Protein AF-A0A9X2DZQ0-F1 (afdb_monomer)

Nearest PDB structures (foldseek):
  3f7w-assembly1_A  TM=9.326E-01  e=4.418E-23  Thermobifida fusca YX
  9cxw-assembly1_B  TM=8.360E-01  e=2.329E-11  Homo sapiens
  9cx8-assembly1_B  TM=8.085E-01  e=2.726E-11  Homo sapiens
  9cxw-assembly1_A  TM=8.074E-01  e=2.097E-11  Homo sapiens
  9cxo-assembly1_B  TM=7.997E-01  e=2.873E-11  Homo sapiens

InterPro domains:
  IPR011009 Protein kinase-like domain superfamily [SSF56112] (4-240)
  IPR016477 Fructosamine/Ketosamine-3-kinase [PF03881] (3-252)
  IPR016477 Fructosamine/Ketosamine-3-kinase [PTHR12149] (3-247)
  IPR028037 Antitoxin Rv0909/MT0933 [PF14013] (299-347)

Structure (mmCIF, N/CA/C/O backbone):
data_AF-A0A9X2DZQ0-F1
#
_entry.id   AF-A0A9X2DZQ0-F1
#
loop_
_atom_site.group_PDB
_atom_site.id
_atom_site.type_symbol
_atom_site.label_atom_id
_atom_site.label_alt_id
_atom_site.label_comp_id
_atom_site.label_asym_id
_atom_site.label_entity_id
_atom_site.label_seq_id
_atom_site.pdbx_PDB_ins_code
_atom_site.Cartn_x
_atom_site.Cartn_y
_atom_site.Cartn_z
_atom_site.occupancy
_atom_site.B_iso_or_equiv
_atom_site.auth_seq_id
_atom_site.auth_comp_id
_atom_site.auth_asym_id
_atom_site.auth_atom_id
_atom_site.pdbx_PDB_model_num
ATOM 1 N N . MET A 1 1 ? 17.031 -1.573 -23.743 1.00 77.25 1 MET A N 1
ATOM 2 C CA . MET A 1 1 ? 17.613 -0.425 -23.007 1.00 77.25 1 MET A CA 1
ATOM 3 C C . MET A 1 1 ? 17.220 -0.569 -21.543 1.00 77.25 1 MET A C 1
ATOM 5 O O . MET A 1 1 ? 16.294 -1.323 -21.280 1.00 77.25 1 MET A O 1
ATOM 9 N N . ALA A 1 2 ? 17.940 0.058 -20.613 1.00 92.56 2 ALA A N 1
ATOM 10 C CA . ALA A 1 2 ? 17.552 0.092 -19.201 1.00 92.56 2 ALA A CA 1
ATOM 11 C C . ALA A 1 2 ? 16.714 1.349 -18.924 1.00 92.56 2 ALA A C 1
ATOM 13 O O . ALA A 1 2 ? 16.970 2.398 -19.520 1.00 92.56 2 ALA A O 1
ATOM 14 N N . PHE A 1 3 ? 15.742 1.249 -18.020 1.00 96.94 3 PHE A N 1
ATOM 15 C CA . PHE A 1 3 ? 15.077 2.405 -17.428 1.00 96.94 3 PHE A CA 1
ATOM 16 C C . PHE A 1 3 ? 15.865 2.844 -16.193 1.00 96.94 3 PHE A C 1
ATOM 18 O O . PHE A 1 3 ? 16.236 2.017 -15.365 1.00 96.94 3 PHE A O 1
ATOM 25 N N . VAL A 1 4 ? 16.156 4.135 -16.072 1.00 97.81 4 VAL A N 1
ATOM 26 C CA . VAL A 1 4 ? 17.072 4.652 -15.052 1.00 97.81 4 VAL A CA 1
ATOM 27 C C . VAL A 1 4 ? 16.367 5.710 -14.222 1.00 97.81 4 VAL A C 1
ATOM 29 O O . VAL A 1 4 ? 15.898 6.707 -14.769 1.00 97.81 4 VAL A O 1
ATOM 32 N N . LYS A 1 5 ? 16.380 5.538 -12.899 1.00 97.25 5 LYS A N 1
ATOM 33 C CA . LYS A 1 5 ? 16.040 6.601 -11.949 1.00 97.25 5 LYS A CA 1
ATOM 34 C C . LYS A 1 5 ? 17.322 7.074 -11.279 1.00 97.25 5 LYS A C 1
ATOM 36 O O . LYS A 1 5 ? 18.125 6.260 -10.825 1.00 97.25 5 LYS A O 1
ATOM 41 N N . SER A 1 6 ? 17.521 8.385 -11.216 1.00 96.44 6 SER A N 1
ATOM 42 C CA . SER A 1 6 ? 18.658 8.980 -10.518 1.00 96.44 6 SER A CA 1
ATOM 43 C C . SER A 1 6 ? 18.242 10.244 -9.791 1.00 96.44 6 SER A C 1
ATOM 45 O O . SER A 1 6 ? 17.670 11.146 -10.399 1.00 96.44 6 SER A O 1
ATOM 47 N N . ASP A 1 7 ? 18.581 10.318 -8.513 1.00 94.56 7 ASP A N 1
ATOM 48 C CA . ASP A 1 7 ? 18.370 11.487 -7.677 1.00 94.56 7 ASP A CA 1
ATOM 49 C C . ASP A 1 7 ? 19.526 11.590 -6.669 1.00 94.56 7 ASP A C 1
ATOM 51 O O . ASP A 1 7 ? 19.528 10.884 -5.657 1.00 94.56 7 ASP A O 1
ATOM 55 N N . PRO A 1 8 ? 20.517 12.464 -6.923 1.00 89.75 8 PRO A N 1
ATOM 56 C CA . PRO A 1 8 ? 21.633 12.684 -6.005 1.00 89.75 8 PRO A CA 1
ATOM 57 C C . PRO A 1 8 ? 21.215 13.248 -4.640 1.00 89.75 8 PRO A C 1
ATOM 59 O O . PRO A 1 8 ? 22.012 13.226 -3.707 1.00 89.75 8 PRO A O 1
ATOM 62 N N . SER A 1 9 ? 19.996 13.786 -4.530 1.00 93.25 9 SER A N 1
ATOM 63 C CA . SER A 1 9 ? 19.435 14.323 -3.288 1.00 93.25 9 SER A CA 1
ATOM 64 C C . SER A 1 9 ? 18.599 13.305 -2.510 1.00 93.25 9 SER A C 1
ATOM 66 O O . SER A 1 9 ? 18.104 13.624 -1.427 1.00 93.25 9 SER A O 1
ATOM 68 N N . ALA A 1 10 ? 18.427 12.089 -3.043 1.00 92.94 10 ALA A N 1
ATOM 69 C CA . ALA A 1 10 ? 17.687 11.039 -2.366 1.00 92.94 10 ALA A CA 1
ATOM 70 C C . ALA A 1 10 ? 18.303 10.717 -0.999 1.00 92.94 10 ALA A C 1
ATOM 72 O O . ALA A 1 10 ? 19.522 10.757 -0.808 1.00 92.94 10 ALA A O 1
ATOM 73 N N . ALA A 1 11 ? 17.441 10.368 -0.043 1.00 94.25 11 ALA A N 1
ATOM 74 C CA . ALA A 1 11 ? 17.892 9.914 1.262 1.00 94.25 11 ALA A CA 1
ATOM 75 C C . ALA A 1 11 ? 18.810 8.680 1.114 1.00 94.25 11 ALA A C 1
ATOM 77 O O . ALA A 1 11 ? 18.625 7.881 0.188 1.00 94.25 11 ALA A O 1
ATOM 78 N N . PRO A 1 12 ? 19.786 8.485 2.020 1.00 94.88 12 PRO A N 1
ATOM 79 C CA . PRO A 1 12 ? 20.625 7.294 1.999 1.00 94.88 12 PRO A CA 1
ATOM 80 C C . PRO A 1 12 ? 19.775 6.022 1.975 1.00 94.88 12 PRO A C 1
ATOM 82 O O . PRO A 1 12 ? 18.823 5.917 2.745 1.00 94.88 12 PRO A O 1
ATOM 85 N N . ARG A 1 13 ? 20.145 5.054 1.128 1.00 96.44 13 ARG A N 1
ATOM 86 C CA . ARG A 1 13 ? 19.459 3.760 0.951 1.00 96.44 13 ARG A CA 1
ATOM 87 C C . ARG A 1 13 ? 18.050 3.813 0.327 1.00 96.44 13 ARG A C 1
ATOM 89 O O . ARG A 1 13 ? 17.358 2.799 0.339 1.00 96.44 13 ARG A O 1
ATOM 96 N N . PHE A 1 14 ? 17.627 4.953 -0.229 1.00 97.25 14 PHE A N 1
ATOM 97 C CA . PHE A 1 14 ? 16.294 5.127 -0.826 1.00 97.25 14 PHE A CA 1
ATOM 98 C C . PHE A 1 14 ? 16.009 4.161 -1.986 1.00 97.25 14 PHE A C 1
ATOM 100 O O . PHE A 1 14 ? 14.982 3.489 -2.005 1.00 97.25 14 PHE A O 1
ATOM 107 N N . PHE A 1 15 ? 16.927 4.064 -2.950 1.00 98.00 15 PHE A N 1
ATOM 108 C CA . PHE A 1 15 ? 16.755 3.175 -4.102 1.00 98.00 15 PHE A CA 1
ATOM 109 C C . PHE A 1 15 ? 17.040 1.713 -3.751 1.00 98.00 15 PHE A C 1
ATOM 111 O O . PHE A 1 15 ? 16.475 0.801 -4.349 1.00 98.00 15 PHE A O 1
ATOM 118 N N . GLU A 1 16 ? 17.884 1.475 -2.751 1.00 98.19 16 GLU A N 1
ATOM 119 C CA . GLU A 1 16 ? 18.147 0.155 -2.197 1.00 98.19 16 GLU A CA 1
ATOM 120 C C . GLU A 1 16 ? 16.902 -0.441 -1.521 1.00 98.19 16 GLU A C 1
ATOM 122 O O . GLU A 1 16 ? 16.717 -1.653 -1.598 1.00 98.19 16 GLU A O 1
ATOM 127 N N . TRP A 1 17 ? 16.027 0.387 -0.934 1.00 98.31 17 TRP A N 1
ATOM 128 C CA . TRP A 1 17 ? 14.713 -0.040 -0.437 1.00 98.31 17 TRP A CA 1
ATOM 129 C C . TRP A 1 17 ? 13.787 -0.494 -1.560 1.00 98.31 17 TRP A C 1
ATOM 131 O O . TRP A 1 17 ? 13.229 -1.587 -1.482 1.00 98.31 17 TRP A O 1
ATOM 141 N N . GLU A 1 18 ? 13.674 0.297 -2.631 1.00 98.50 18 GLU A N 1
ATOM 142 C CA . GLU A 1 18 ? 12.884 -0.087 -3.808 1.00 98.50 18 GLU A CA 1
ATOM 143 C C . GLU A 1 18 ? 13.402 -1.411 -4.391 1.00 98.50 18 GLU A C 1
ATOM 145 O O . GLU A 1 18 ? 12.631 -2.337 -4.643 1.00 98.50 18 GLU A O 1
ATOM 150 N N . ALA A 1 19 ? 14.725 -1.545 -4.524 1.00 98.62 19 ALA A N 1
ATOM 151 C CA . ALA A 1 19 ? 15.350 -2.769 -5.007 1.00 98.62 19 ALA A CA 1
ATOM 152 C C . ALA A 1 19 ? 15.110 -3.974 -4.081 1.00 98.62 19 ALA A C 1
ATOM 154 O O . ALA A 1 19 ? 14.917 -5.085 -4.575 1.00 98.62 19 ALA A O 1
ATOM 155 N N . ALA A 1 20 ? 15.133 -3.782 -2.758 1.00 98.62 20 ALA A N 1
ATOM 156 C CA . ALA A 1 20 ? 14.823 -4.835 -1.793 1.00 98.62 20 ALA A CA 1
ATOM 157 C C . ALA A 1 20 ? 13.361 -5.288 -1.916 1.00 98.62 20 ALA A C 1
ATOM 159 O O . ALA A 1 20 ? 13.101 -6.488 -1.977 1.00 98.62 20 ALA A O 1
ATOM 160 N N . GLY A 1 21 ? 12.426 -4.341 -2.036 1.00 98.56 21 GLY A N 1
ATOM 161 C CA . GLY A 1 21 ? 11.010 -4.632 -2.240 1.00 98.56 21 GLY A CA 1
ATOM 162 C C . GLY A 1 21 ? 10.741 -5.387 -3.542 1.00 98.56 21 GLY A C 1
ATOM 163 O O . GLY A 1 21 ? 10.065 -6.411 -3.517 1.00 98.56 21 GLY A O 1
ATOM 164 N N . LEU A 1 22 ? 11.319 -4.939 -4.662 1.00 98.81 22 LEU A N 1
ATOM 165 C CA . LEU A 1 22 ? 11.173 -5.606 -5.963 1.00 98.81 22 LEU A CA 1
ATOM 166 C C . LEU A 1 22 ? 11.690 -7.047 -5.925 1.00 98.81 22 LEU A C 1
ATOM 168 O O . LEU A 1 22 ? 10.990 -7.961 -6.351 1.00 98.81 22 LEU A O 1
ATOM 172 N N . ARG A 1 23 ? 12.887 -7.269 -5.369 1.00 98.62 23 ARG A N 1
ATOM 173 C CA . ARG A 1 23 ? 13.476 -8.615 -5.266 1.00 98.62 23 ARG A CA 1
ATOM 174 C C . ARG A 1 23 ? 12.634 -9.540 -4.396 1.00 98.62 23 ARG A C 1
ATOM 176 O O . ARG A 1 23 ? 12.403 -10.678 -4.786 1.00 98.62 23 ARG A O 1
ATOM 183 N N . TRP A 1 24 ? 12.157 -9.043 -3.257 1.00 98.50 24 TRP A N 1
ATOM 184 C CA . TRP A 1 24 ? 11.336 -9.823 -2.336 1.00 98.50 24 TRP A CA 1
ATOM 185 C C . TRP A 1 24 ? 9.972 -10.171 -2.935 1.00 98.50 24 TRP A C 1
ATOM 187 O O . TRP A 1 24 ? 9.505 -11.298 -2.801 1.00 98.50 24 TRP A O 1
ATOM 197 N N . LEU A 1 25 ? 9.333 -9.250 -3.656 1.00 98.69 25 LEU A N 1
ATOM 198 C CA . LEU A 1 25 ? 8.083 -9.541 -4.360 1.00 98.69 25 LEU A CA 1
ATOM 199 C C . LEU A 1 25 ? 8.287 -10.535 -5.517 1.00 98.69 25 LEU A C 1
ATOM 201 O O . LEU A 1 25 ? 7.490 -11.465 -5.652 1.00 98.69 25 LEU A O 1
ATOM 205 N N . SER A 1 26 ? 9.379 -10.415 -6.284 1.00 98.38 26 SER A N 1
ATOM 206 C CA . SER A 1 26 ? 9.706 -11.324 -7.397 1.00 98.38 26 SER A CA 1
ATOM 207 C C . SER A 1 26 ? 9.886 -12.788 -6.989 1.00 98.38 26 SER A C 1
ATOM 209 O O . SER A 1 26 ? 9.729 -13.676 -7.824 1.00 98.38 26 SER A O 1
ATOM 211 N N . GLU A 1 27 ? 10.169 -13.092 -5.719 1.00 97.69 27 GLU A N 1
ATOM 212 C CA . GLU A 1 27 ? 10.213 -14.482 -5.232 1.00 97.69 27 GLU A CA 1
ATOM 213 C C . GLU A 1 27 ? 8.888 -15.229 -5.461 1.00 97.69 27 GLU A C 1
ATOM 215 O O . GLU A 1 27 ? 8.878 -16.456 -5.603 1.00 97.69 27 GLU A O 1
ATOM 220 N N . ALA A 1 28 ? 7.769 -14.499 -5.529 1.00 97.56 28 ALA A N 1
ATOM 221 C CA . ALA A 1 28 ? 6.458 -15.064 -5.808 1.00 97.56 28 ALA A CA 1
ATOM 222 C C . ALA A 1 28 ? 6.312 -15.555 -7.253 1.00 97.56 28 ALA A C 1
ATOM 224 O O . ALA A 1 28 ? 5.537 -16.481 -7.488 1.00 97.56 28 ALA A O 1
ATOM 225 N N . GLU A 1 29 ? 7.072 -15.014 -8.212 1.00 97.38 29 GLU A N 1
ATOM 226 C CA . GLU A 1 29 ? 6.936 -15.327 -9.644 1.00 97.38 29 GLU A CA 1
ATOM 227 C C . GLU A 1 29 ? 7.085 -16.828 -9.927 1.00 97.38 29 GLU A C 1
ATOM 229 O O . GLU A 1 29 ? 6.308 -17.409 -10.684 1.00 97.38 29 GLU A O 1
ATOM 234 N N . ALA A 1 30 ? 8.017 -17.498 -9.239 1.00 96.12 30 ALA A N 1
ATOM 235 C CA . ALA A 1 30 ? 8.233 -18.941 -9.366 1.00 96.12 30 ALA A CA 1
ATOM 236 C C . ALA A 1 30 ? 7.036 -19.793 -8.892 1.00 96.12 30 ALA A C 1
ATOM 238 O O . ALA A 1 30 ? 6.971 -20.987 -9.185 1.00 96.12 30 ALA A O 1
ATOM 239 N N . ARG A 1 31 ? 6.096 -19.193 -8.154 1.00 96.19 31 ARG A N 1
ATOM 240 C CA . ARG A 1 31 ? 4.862 -19.815 -7.652 1.00 96.19 31 ARG A CA 1
ATOM 241 C C . ARG A 1 31 ? 3.603 -19.209 -8.281 1.00 96.19 31 ARG A C 1
ATOM 243 O O . ARG A 1 31 ? 2.521 -19.345 -7.720 1.00 96.19 31 ARG A O 1
ATOM 250 N N . GLY A 1 32 ? 3.742 -18.554 -9.435 1.00 97.38 32 GLY A N 1
ATOM 251 C CA . GLY A 1 32 ? 2.631 -17.908 -10.138 1.00 97.38 32 GLY A CA 1
ATOM 252 C C . GLY A 1 32 ? 2.260 -16.532 -9.586 1.00 97.38 32 GLY A C 1
ATOM 253 O O . GLY A 1 32 ? 1.188 -16.033 -9.898 1.00 97.38 32 GLY A O 1
ATOM 254 N N . GLY A 1 33 ? 3.120 -15.930 -8.764 1.00 98.31 33 GLY A N 1
ATOM 255 C CA . GLY A 1 33 ? 2.961 -14.576 -8.249 1.00 98.31 33 GLY A CA 1
ATOM 256 C C . GLY A 1 33 ? 3.082 -13.492 -9.317 1.00 98.31 33 GLY A C 1
ATOM 257 O O . GLY A 1 33 ? 3.581 -13.723 -10.422 1.00 98.31 33 GLY A O 1
ATOM 258 N N . ALA A 1 34 ? 2.635 -12.286 -8.968 1.00 98.06 34 ALA A N 1
ATOM 259 C CA . ALA A 1 34 ? 2.745 -11.117 -9.828 1.00 98.06 34 ALA A CA 1
ATOM 260 C C . ALA A 1 34 ? 4.213 -10.822 -10.157 1.00 98.06 34 ALA A C 1
ATOM 262 O O . ALA A 1 34 ? 5.084 -10.872 -9.289 1.00 98.06 34 ALA A O 1
ATOM 263 N N . ARG A 1 35 ? 4.471 -10.489 -11.423 1.00 98.38 35 ARG A N 1
ATOM 264 C CA . ARG A 1 35 ? 5.815 -10.158 -11.892 1.00 98.38 35 ARG A CA 1
ATOM 265 C C . ARG A 1 35 ? 6.215 -8.779 -11.416 1.00 98.38 35 ARG A C 1
ATOM 267 O O . ARG A 1 35 ? 5.403 -7.859 -11.493 1.00 98.38 35 ARG A O 1
ATOM 274 N N . CYS A 1 36 ? 7.465 -8.612 -11.015 1.00 98.56 36 CYS A N 1
ATOM 275 C CA . CYS A 1 36 ? 8.039 -7.301 -10.740 1.00 98.56 36 CYS A CA 1
ATOM 276 C C . CYS A 1 36 ? 9.063 -6.932 -11.811 1.00 98.56 36 CYS A C 1
ATOM 278 O O . CYS A 1 36 ? 9.604 -7.783 -12.519 1.00 98.56 36 CYS A O 1
ATOM 280 N N . VAL A 1 37 ? 9.311 -5.635 -11.973 1.00 98.44 37 VAL A N 1
ATOM 281 C CA . VAL A 1 37 ? 10.381 -5.186 -12.863 1.00 98.44 37 VAL A CA 1
ATOM 282 C C . VAL A 1 37 ? 11.740 -5.651 -12.333 1.00 98.44 37 VAL A C 1
ATOM 284 O O . VAL A 1 37 ? 12.049 -5.522 -11.148 1.00 98.44 37 VAL A O 1
ATOM 287 N N . GLU A 1 38 ? 12.567 -6.188 -13.228 1.00 98.25 38 GLU A N 1
ATOM 288 C CA . GLU A 1 38 ? 13.899 -6.671 -12.877 1.00 98.25 38 GLU A CA 1
ATOM 289 C C . GLU A 1 38 ? 14.821 -5.506 -12.491 1.00 98.25 38 GLU A C 1
ATOM 291 O O . GLU A 1 38 ? 14.952 -4.521 -13.226 1.00 98.25 38 GLU A O 1
ATOM 296 N N . VAL A 1 39 ? 15.503 -5.650 -11.352 1.00 98.56 39 VAL A N 1
ATOM 297 C CA . VAL A 1 39 ? 16.551 -4.728 -10.903 1.00 98.56 39 VAL A CA 1
ATOM 298 C C . VAL A 1 39 ? 17.882 -5.133 -11.528 1.00 98.56 39 VAL A C 1
ATOM 300 O O . VAL A 1 39 ? 18.493 -6.111 -11.101 1.00 98.56 39 VAL A O 1
ATOM 303 N N . LEU A 1 40 ? 18.364 -4.346 -12.491 1.00 98.44 40 LEU A N 1
ATOM 304 C CA . LEU A 1 40 ? 19.633 -4.588 -13.184 1.00 98.44 40 LEU A CA 1
ATOM 305 C C . LEU A 1 40 ? 20.828 -4.152 -12.332 1.00 98.44 40 LEU A C 1
ATOM 307 O O . LEU A 1 40 ? 21.831 -4.858 -12.234 1.00 98.44 40 LEU A O 1
ATOM 311 N N . SER A 1 41 ? 20.728 -2.981 -11.702 1.00 98.31 41 SER A N 1
ATOM 312 C CA . SER A 1 41 ? 21.733 -2.478 -10.767 1.00 98.31 41 SER A CA 1
ATOM 313 C C . SER A 1 41 ? 21.129 -1.451 -9.806 1.00 98.31 41 SER A C 1
ATOM 315 O O . SER A 1 41 ? 20.127 -0.803 -10.109 1.00 98.31 41 SER A O 1
ATOM 317 N N . VAL A 1 42 ? 21.717 -1.314 -8.617 1.00 98.12 42 VAL A N 1
ATOM 318 C CA . VAL A 1 42 ? 21.319 -0.303 -7.630 1.00 98.12 42 VAL A CA 1
ATOM 319 C C . VAL A 1 42 ? 22.545 0.219 -6.893 1.00 98.12 42 VAL A C 1
ATOM 321 O O . VAL A 1 42 ? 23.455 -0.542 -6.562 1.00 98.12 42 VAL A O 1
ATOM 324 N N . SER A 1 43 ? 22.565 1.524 -6.648 1.00 96.00 43 SER A N 1
ATOM 325 C CA . SER A 1 43 ? 23.579 2.220 -5.861 1.00 96.00 43 SER A CA 1
ATOM 326 C C . SER A 1 43 ? 22.963 3.449 -5.194 1.00 96.00 43 SER A C 1
ATOM 328 O O . SER A 1 43 ? 21.879 3.889 -5.576 1.00 96.00 43 SER A O 1
ATOM 330 N N . SER A 1 44 ? 23.690 4.079 -4.274 1.00 94.62 44 SER A N 1
ATOM 331 C CA . SER A 1 44 ? 23.237 5.329 -3.659 1.00 94.62 44 SER A CA 1
ATOM 332 C C . SER A 1 44 ? 22.835 6.363 -4.723 1.00 94.62 44 SER A C 1
ATOM 334 O O . SER A 1 44 ? 23.613 6.676 -5.628 1.00 94.62 44 SER A O 1
ATOM 336 N N . GLY A 1 45 ? 21.597 6.857 -4.640 1.00 95.81 45 GLY A N 1
ATOM 337 C CA . GLY A 1 45 ? 21.051 7.858 -5.561 1.00 95.81 45 GLY A CA 1
ATOM 338 C C . GLY A 1 45 ? 20.716 7.359 -6.974 1.00 95.81 45 GLY A C 1
ATOM 339 O O . GLY A 1 45 ? 20.396 8.191 -7.826 1.00 95.81 45 GLY A O 1
ATOM 340 N N . ARG A 1 46 ? 20.769 6.046 -7.257 1.00 97.75 46 ARG A N 1
ATOM 341 C CA . ARG A 1 46 ? 20.458 5.498 -8.588 1.00 97.75 46 ARG A CA 1
ATOM 342 C C . ARG A 1 46 ? 19.937 4.054 -8.564 1.00 97.75 46 ARG A C 1
ATOM 344 O O . ARG A 1 46 ? 20.520 3.191 -7.917 1.00 97.75 46 ARG A O 1
ATOM 351 N N . ILE A 1 47 ? 18.928 3.764 -9.385 1.00 98.44 47 ILE A N 1
ATOM 352 C CA . ILE A 1 47 ? 18.507 2.396 -9.732 1.00 98.44 47 ILE A CA 1
ATOM 353 C C . ILE A 1 47 ? 18.349 2.252 -11.247 1.00 98.44 47 ILE A C 1
ATOM 355 O O . ILE A 1 47 ? 17.859 3.157 -11.928 1.00 98.44 47 ILE A O 1
ATOM 359 N N . GLU A 1 48 ? 18.781 1.109 -11.771 1.00 98.62 48 GLU A N 1
ATOM 360 C CA . GLU A 1 48 ? 18.594 0.706 -13.160 1.00 98.62 48 GLU A CA 1
ATOM 361 C C . GLU A 1 48 ? 17.681 -0.517 -13.208 1.00 98.62 48 GLU A C 1
ATOM 363 O O . GLU A 1 48 ? 17.933 -1.531 -12.555 1.00 98.62 48 GLU A O 1
ATOM 368 N N . LEU A 1 49 ? 16.619 -0.409 -13.996 1.00 98.56 49 LEU A N 1
ATOM 369 C CA . LEU A 1 49 ? 15.543 -1.382 -14.108 1.00 98.56 49 LEU A CA 1
ATOM 370 C C . LEU A 1 49 ? 15.423 -1.868 -15.555 1.00 98.56 49 LEU A C 1
ATOM 372 O O . LEU A 1 49 ? 15.727 -1.131 -16.502 1.00 98.56 49 LEU A O 1
ATOM 376 N N . ALA A 1 50 ? 14.947 -3.095 -15.751 1.00 97.81 50 ALA A N 1
ATOM 377 C CA . ALA A 1 50 ? 14.567 -3.556 -17.080 1.00 97.81 50 ALA A CA 1
ATOM 378 C C . ALA A 1 50 ? 13.452 -2.667 -17.661 1.00 97.81 50 ALA A C 1
ATOM 380 O O . ALA A 1 50 ? 12.564 -2.196 -16.952 1.00 97.81 50 ALA A O 1
ATOM 381 N N . THR A 1 51 ? 13.493 -2.409 -18.970 1.00 96.62 51 THR A N 1
ATOM 382 C CA . THR A 1 51 ? 12.392 -1.708 -19.644 1.00 96.62 51 THR A CA 1
ATOM 383 C C . THR A 1 51 ? 11.214 -2.654 -19.848 1.00 96.62 51 THR A C 1
ATOM 385 O O . THR A 1 51 ? 11.392 -3.783 -20.299 1.00 96.62 51 THR A O 1
ATOM 388 N N . VAL A 1 52 ? 10.010 -2.165 -19.556 1.00 95.75 52 VAL A N 1
ATOM 389 C CA . VAL A 1 52 ? 8.748 -2.849 -19.847 1.00 95.75 52 VAL A CA 1
ATOM 390 C C . VAL A 1 52 ? 8.120 -2.200 -21.076 1.00 95.75 52 VAL A C 1
ATOM 392 O O . VAL A 1 52 ? 7.888 -0.992 -21.078 1.00 95.75 52 VAL A O 1
ATOM 395 N N . ASP A 1 53 ? 7.838 -2.989 -22.111 1.00 94.56 53 ASP A N 1
ATOM 396 C CA . ASP A 1 53 ? 7.135 -2.514 -23.305 1.00 94.56 53 ASP A CA 1
ATOM 397 C C . ASP A 1 53 ? 5.617 -2.530 -23.062 1.00 94.56 53 ASP A C 1
ATOM 399 O O . ASP A 1 53 ? 5.033 -3.614 -22.924 1.00 94.56 53 ASP A O 1
ATOM 403 N N . PRO A 1 54 ? 4.959 -1.355 -22.987 1.00 93.12 54 PRO A N 1
ATOM 404 C CA . PRO A 1 54 ? 3.576 -1.280 -22.558 1.00 93.12 54 PRO A CA 1
ATOM 405 C C . PRO A 1 54 ? 2.612 -1.746 -23.651 1.00 93.12 54 PRO A C 1
ATOM 407 O O . PRO A 1 54 ? 2.720 -1.360 -24.818 1.00 93.12 54 PRO A O 1
ATOM 410 N N . VAL A 1 55 ? 1.605 -2.511 -23.245 1.00 96.00 55 VAL A N 1
ATOM 411 C CA . VAL A 1 55 ? 0.450 -2.902 -24.057 1.00 96.00 55 VAL A CA 1
ATOM 412 C C . VAL A 1 55 ? -0.840 -2.503 -23.350 1.00 96.00 55 VAL A C 1
ATOM 414 O O . VAL A 1 55 ? -0.852 -2.171 -22.167 1.00 96.00 55 VAL A O 1
ATOM 417 N N . ARG A 1 56 ? -1.961 -2.540 -24.070 1.00 95.38 56 ARG A N 1
ATOM 418 C CA . ARG A 1 56 ? -3.275 -2.377 -23.447 1.00 95.38 56 ARG A CA 1
ATOM 419 C C . ARG A 1 56 ? -3.728 -3.726 -22.872 1.00 95.38 56 ARG A C 1
ATOM 421 O O . ARG A 1 56 ? -3.707 -4.696 -23.628 1.00 95.38 56 ARG A O 1
ATOM 428 N N . PRO A 1 57 ? -4.161 -3.803 -21.603 1.00 96.69 57 PRO A N 1
ATOM 429 C CA . PRO A 1 57 ? -4.727 -5.034 -21.072 1.00 96.69 57 PRO A CA 1
ATOM 430 C C . PRO A 1 57 ? -6.100 -5.333 -21.663 1.00 96.69 57 PRO A C 1
ATOM 432 O O . PRO A 1 57 ? -6.827 -4.425 -22.079 1.00 96.69 57 PRO A O 1
ATOM 435 N N . ASP A 1 58 ? -6.462 -6.609 -21.619 1.00 97.06 58 ASP A N 1
ATOM 436 C CA . ASP A 1 58 ? -7.839 -7.071 -21.705 1.00 97.06 58 ASP A CA 1
ATOM 437 C C . ASP A 1 58 ? -8.300 -7.639 -20.349 1.00 97.06 58 ASP A C 1
ATOM 439 O O . ASP A 1 58 ? -7.543 -7.697 -19.375 1.00 97.06 58 ASP A O 1
ATOM 443 N N . ALA A 1 59 ? -9.567 -8.046 -20.273 1.00 98.12 59 ALA A N 1
ATOM 444 C CA . ALA A 1 59 ? -10.144 -8.586 -19.046 1.00 98.12 59 ALA A CA 1
ATOM 445 C C . ALA A 1 59 ? -9.503 -9.918 -18.609 1.00 98.12 59 ALA A C 1
ATOM 447 O O . ALA A 1 59 ? -9.478 -10.212 -17.417 1.00 98.12 59 ALA A O 1
ATOM 448 N N . ALA A 1 60 ? -8.975 -10.718 -19.542 1.00 98.38 60 ALA A N 1
ATOM 449 C CA . ALA A 1 60 ? -8.358 -12.001 -19.219 1.00 98.38 60 ALA A CA 1
ATOM 450 C C . ALA A 1 60 ? -6.984 -11.800 -18.568 1.00 98.38 60 ALA A C 1
ATOM 452 O O . ALA A 1 60 ? -6.715 -12.384 -17.520 1.00 98.38 60 ALA A O 1
ATOM 453 N N . ALA A 1 61 ? -6.157 -10.914 -19.133 1.00 98.31 61 ALA A N 1
ATOM 454 C CA . ALA A 1 61 ? -4.891 -10.495 -18.536 1.00 98.31 61 ALA A CA 1
ATOM 455 C C . ALA A 1 61 ? -5.104 -9.850 -17.158 1.00 98.31 61 ALA A C 1
ATOM 457 O O . ALA A 1 61 ? -4.312 -10.065 -16.243 1.00 98.31 61 ALA A O 1
ATOM 458 N N . ALA A 1 62 ? -6.193 -9.097 -16.994 1.00 98.56 62 ALA A N 1
ATOM 459 C CA . ALA A 1 62 ? -6.559 -8.492 -15.722 1.00 98.56 62 ALA A CA 1
ATOM 460 C C . ALA A 1 62 ? -6.960 -9.519 -14.653 1.00 98.56 62 ALA A C 1
ATOM 462 O O . ALA A 1 62 ? -6.478 -9.444 -13.526 1.00 98.56 62 ALA A O 1
ATOM 463 N N . ALA A 1 63 ? -7.764 -10.521 -15.011 1.00 98.81 63 ALA A N 1
ATOM 464 C CA . ALA A 1 63 ? -8.076 -11.623 -14.104 1.00 98.81 63 ALA A CA 1
ATOM 465 C C . ALA A 1 63 ? -6.835 -12.453 -13.743 1.00 98.81 63 ALA A C 1
ATOM 467 O O . ALA A 1 63 ? -6.689 -12.876 -12.598 1.00 98.81 63 ALA A O 1
ATOM 468 N N . GLU A 1 64 ? -5.917 -12.651 -14.691 1.00 98.69 64 GLU A N 1
ATOM 469 C CA . GLU A 1 64 ? -4.644 -13.320 -14.415 1.00 98.69 64 GLU A CA 1
ATOM 470 C C . GLU A 1 64 ? -3.772 -12.514 -13.452 1.00 98.69 64 GLU A C 1
ATOM 472 O O . GLU A 1 64 ? -3.203 -13.080 -12.525 1.00 98.69 64 GLU A O 1
ATOM 477 N N . PHE A 1 65 ? -3.730 -11.187 -13.598 1.00 98.75 65 PHE A N 1
ATOM 478 C CA . PHE A 1 65 ? -3.066 -10.330 -12.621 1.00 98.75 65 PHE A CA 1
ATOM 479 C C . PHE A 1 65 ? -3.684 -10.469 -11.222 1.00 98.75 65 PHE A C 1
ATOM 481 O O . PHE A 1 65 ? -2.943 -10.572 -10.249 1.00 98.75 65 PHE A O 1
ATOM 488 N N . GLY A 1 66 ? -5.015 -10.541 -11.117 1.00 98.81 66 GLY A N 1
ATOM 489 C CA . GLY A 1 66 ? -5.701 -10.814 -9.851 1.00 98.81 66 GLY A CA 1
ATOM 490 C C . GLY A 1 66 ? -5.226 -12.107 -9.182 1.00 98.81 66 GLY A C 1
ATOM 491 O O . GLY A 1 66 ? -4.822 -12.087 -8.019 1.00 98.81 66 GLY A O 1
ATOM 492 N N . ARG A 1 67 ? -5.192 -13.216 -9.934 1.00 98.88 67 ARG A N 1
ATOM 493 C CA . ARG A 1 67 ? -4.679 -14.513 -9.448 1.00 98.88 67 ARG A CA 1
ATOM 494 C C . ARG A 1 67 ? -3.211 -14.438 -9.033 1.00 98.88 67 ARG A C 1
ATOM 496 O O . ARG A 1 67 ? -2.831 -14.964 -7.988 1.00 98.88 67 ARG A O 1
ATOM 503 N N . ALA A 1 68 ? -2.395 -13.756 -9.829 1.00 98.81 68 ALA A N 1
ATOM 504 C CA . ALA A 1 68 ? -0.976 -13.608 -9.554 1.00 98.81 68 ALA A CA 1
ATOM 505 C C . ALA A 1 68 ? -0.723 -12.768 -8.291 1.00 98.81 68 ALA A C 1
ATOM 507 O O . ALA A 1 68 ? 0.121 -13.111 -7.466 1.00 98.81 68 ALA A O 1
ATOM 508 N N . LEU A 1 69 ? -1.501 -11.706 -8.078 1.00 98.88 69 LEU A N 1
ATOM 509 C CA . LEU A 1 69 ? -1.437 -10.907 -6.857 1.00 98.88 69 LEU A CA 1
ATOM 510 C C . LEU A 1 69 ? -1.849 -11.725 -5.622 1.00 98.88 69 LEU A C 1
ATOM 512 O O . LEU A 1 69 ? -1.189 -11.647 -4.587 1.00 98.88 69 LEU A O 1
ATOM 516 N N . ALA A 1 70 ? -2.883 -12.562 -5.740 1.00 98.81 70 ALA A N 1
ATOM 517 C CA . ALA A 1 70 ? -3.291 -13.483 -4.681 1.00 98.81 70 ALA A CA 1
ATOM 518 C C . ALA A 1 70 ? -2.165 -14.459 -4.292 1.00 98.81 70 ALA A C 1
ATOM 520 O O . ALA A 1 70 ? -1.908 -14.656 -3.101 1.00 98.81 70 ALA A O 1
ATOM 521 N N . ALA A 1 71 ? -1.448 -15.013 -5.276 1.00 98.62 71 ALA A N 1
ATOM 522 C CA . ALA A 1 71 ? -0.285 -15.870 -5.043 1.00 98.62 71 ALA A CA 1
ATOM 523 C C . ALA A 1 71 ? 0.889 -15.115 -4.392 1.00 98.62 71 ALA A C 1
ATOM 525 O O . ALA A 1 71 ? 1.544 -15.661 -3.501 1.00 98.62 71 ALA A O 1
ATOM 526 N N . THR A 1 72 ? 1.125 -13.852 -4.768 1.00 98.75 72 THR A N 1
ATOM 527 C CA . THR A 1 72 ? 2.105 -12.989 -4.087 1.00 98.75 72 THR A CA 1
ATOM 528 C C . THR A 1 72 ? 1.739 -12.789 -2.621 1.00 98.75 72 THR A C 1
ATOM 530 O O . THR A 1 72 ? 2.569 -13.041 -1.749 1.00 98.75 72 THR A O 1
ATOM 533 N N . HIS A 1 73 ? 0.492 -12.419 -2.325 1.00 98.81 73 HIS A N 1
ATOM 534 C CA . HIS A 1 73 ? 0.022 -12.225 -0.953 1.00 98.81 73 HIS A CA 1
ATOM 535 C C . HIS A 1 73 ? 0.133 -13.504 -0.111 1.00 98.81 73 HIS A C 1
ATOM 537 O O . HIS A 1 73 ? 0.557 -13.439 1.043 1.00 98.81 73 HIS A O 1
ATOM 543 N N . ALA A 1 74 ? -0.177 -14.663 -0.702 1.00 98.19 74 ALA A N 1
ATOM 544 C CA . ALA A 1 74 ? -0.145 -15.968 -0.042 1.00 98.19 74 ALA A CA 1
ATOM 545 C C . ALA A 1 74 ? 1.267 -16.466 0.327 1.00 98.19 74 ALA A C 1
ATOM 547 O O . ALA A 1 74 ? 1.384 -17.398 1.123 1.00 98.19 74 ALA A O 1
ATOM 548 N N . LEU A 1 75 ? 2.345 -15.857 -0.192 1.00 97.38 75 LEU A N 1
ATOM 549 C CA . LEU A 1 75 ? 3.693 -16.122 0.329 1.00 97.38 75 LEU A CA 1
ATOM 550 C C . LEU A 1 75 ? 3.872 -15.658 1.777 1.00 97.38 75 LEU A C 1
ATOM 552 O O . LEU A 1 75 ? 4.748 -16.172 2.473 1.00 97.38 75 LEU A O 1
ATOM 556 N N . GLY A 1 76 ? 3.058 -14.696 2.209 1.00 97.31 76 GLY A N 1
ATOM 557 C CA . GLY A 1 76 ? 3.076 -14.155 3.555 1.00 97.31 76 GLY A CA 1
ATOM 558 C C . GLY A 1 76 ? 4.326 -13.342 3.904 1.00 97.31 76 GLY A C 1
ATOM 559 O O . GLY A 1 76 ? 5.257 -13.152 3.109 1.00 97.31 76 GLY A O 1
ATOM 560 N N . ALA A 1 77 ? 4.323 -12.852 5.137 1.00 97.56 77 ALA A N 1
ATOM 561 C CA . ALA A 1 77 ? 5.415 -12.137 5.776 1.00 97.56 77 ALA A CA 1
ATOM 562 C C . ALA A 1 77 ? 5.548 -12.572 7.245 1.00 97.56 77 ALA A C 1
ATOM 564 O O . ALA A 1 77 ? 4.631 -13.156 7.816 1.00 97.56 77 ALA A O 1
ATOM 565 N N . ALA A 1 78 ? 6.696 -12.282 7.863 1.00 96.75 78 ALA A N 1
ATOM 566 C CA . ALA A 1 78 ? 6.983 -12.723 9.231 1.00 96.75 78 ALA A CA 1
ATOM 567 C C . ALA A 1 78 ? 6.091 -12.060 10.300 1.00 96.75 78 ALA A C 1
ATOM 569 O O . ALA A 1 78 ? 5.844 -12.658 11.341 1.00 96.75 78 ALA A O 1
ATOM 570 N N . ALA A 1 79 ? 5.641 -10.828 10.052 1.00 97.81 79 ALA A N 1
ATOM 571 C CA . ALA A 1 79 ? 4.795 -10.035 10.941 1.00 97.81 79 ALA A CA 1
ATOM 572 C C . ALA A 1 79 ? 4.123 -8.904 10.147 1.00 97.81 79 ALA A C 1
ATOM 574 O O . ALA A 1 79 ? 4.552 -8.582 9.030 1.00 97.81 79 ALA A O 1
ATOM 575 N N . PHE A 1 80 ? 3.123 -8.243 10.731 1.00 98.56 80 PHE A N 1
ATOM 576 C CA . PHE A 1 80 ? 2.667 -6.963 10.197 1.00 98.56 80 PHE A CA 1
ATOM 577 C C . PHE A 1 80 ? 3.783 -5.927 10.342 1.00 98.56 80 PHE A C 1
ATOM 579 O O . PHE A 1 80 ? 4.517 -5.917 11.324 1.00 98.56 80 PHE A O 1
ATOM 586 N N . GLY A 1 81 ? 3.977 -5.102 9.321 1.00 97.25 81 GLY A N 1
ATOM 587 C CA . GLY A 1 81 ? 5.088 -4.162 9.235 1.00 97.25 81 GLY A CA 1
ATOM 588 C C . GLY A 1 81 ? 6.440 -4.783 8.897 1.00 97.25 81 GLY A C 1
ATOM 589 O O . GLY A 1 81 ? 7.367 -4.018 8.659 1.00 97.25 81 GLY A O 1
ATOM 590 N N . ALA A 1 82 ? 6.577 -6.113 8.807 1.00 97.50 82 ALA A N 1
ATOM 591 C CA . ALA A 1 82 ? 7.846 -6.742 8.443 1.00 97.50 82 ALA A CA 1
ATOM 592 C C . ALA A 1 82 ? 8.357 -6.220 7.089 1.00 97.50 82 ALA A C 1
ATOM 594 O O . ALA A 1 82 ? 7.643 -6.259 6.086 1.00 97.50 82 ALA A O 1
ATOM 595 N N . ALA A 1 83 ? 9.591 -5.724 7.075 1.00 97.75 83 ALA A N 1
ATOM 596 C CA . ALA A 1 83 ? 10.282 -5.311 5.860 1.00 97.75 83 ALA A CA 1
ATOM 597 C C . ALA A 1 83 ? 10.660 -6.532 4.988 1.00 97.75 83 ALA A C 1
ATOM 599 O O . ALA A 1 83 ? 10.593 -7.668 5.471 1.00 97.75 83 ALA A O 1
ATOM 600 N N . PRO A 1 84 ? 11.088 -6.321 3.726 1.00 97.56 84 PRO A N 1
ATOM 601 C CA . PRO A 1 84 ? 11.673 -7.374 2.902 1.00 97.56 84 PRO A CA 1
ATOM 602 C C . PRO A 1 84 ? 12.754 -8.165 3.645 1.00 97.56 84 PRO A C 1
ATOM 604 O O . PRO A 1 84 ? 13.531 -7.594 4.413 1.00 97.56 84 PRO A O 1
ATOM 607 N N . GLU A 1 85 ? 12.815 -9.478 3.417 1.00 93.81 85 GLU A N 1
ATOM 608 C CA . GLU A 1 85 ? 13.749 -10.348 4.137 1.00 93.81 85 GLU A CA 1
ATOM 609 C C . GLU A 1 85 ? 15.205 -9.876 3.967 1.00 93.81 85 GLU A C 1
ATOM 611 O O . GLU A 1 85 ? 15.666 -9.578 2.865 1.00 93.81 85 GLU A O 1
ATOM 616 N N . GLY A 1 86 ? 15.929 -9.763 5.085 1.00 93.19 86 GLY A N 1
ATOM 617 C CA . GLY A 1 86 ? 17.305 -9.257 5.115 1.00 93.19 86 GLY A CA 1
ATOM 618 C C . GLY A 1 86 ? 17.447 -7.730 5.047 1.00 93.19 86 GLY A C 1
ATOM 619 O O . GLY A 1 86 ? 18.574 -7.235 5.077 1.00 93.19 86 GLY A O 1
ATOM 620 N N . TRP A 1 87 ? 16.350 -6.967 4.982 1.00 97.06 87 TRP A N 1
ATOM 621 C CA . TRP A 1 87 ? 16.398 -5.507 5.039 1.00 97.06 87 TRP A CA 1
ATOM 622 C C . TRP A 1 87 ? 16.441 -4.976 6.477 1.00 97.06 87 TRP A C 1
ATOM 624 O O . TRP A 1 87 ? 15.575 -5.269 7.295 1.00 97.06 87 TRP A O 1
ATOM 634 N N . ASP A 1 88 ? 17.425 -4.124 6.758 1.00 94.69 88 ASP A N 1
ATOM 635 C CA . ASP A 1 88 ? 17.655 -3.463 8.052 1.00 94.69 88 ASP A CA 1
ATOM 636 C C . ASP A 1 88 ? 17.708 -1.923 7.944 1.00 94.69 88 ASP A C 1
ATOM 638 O O . ASP A 1 88 ? 18.085 -1.226 8.887 1.00 94.69 88 ASP A O 1
ATOM 642 N N . GLY A 1 89 ? 17.399 -1.385 6.761 1.00 94.75 89 GLY A N 1
ATOM 643 C CA . GLY A 1 89 ? 17.500 0.037 6.453 1.00 94.75 89 GLY A CA 1
ATOM 644 C C . GLY A 1 89 ? 16.203 0.812 6.697 1.00 94.75 89 GLY A C 1
ATOM 645 O O . GLY A 1 89 ? 15.203 0.256 7.154 1.00 94.75 89 GLY A O 1
ATOM 646 N N . PRO A 1 90 ? 16.181 2.109 6.344 1.00 96.50 90 PRO A N 1
ATOM 647 C CA . PRO A 1 90 ? 14.947 2.879 6.368 1.00 96.50 90 PRO A CA 1
ATOM 648 C C . PRO A 1 90 ? 13.968 2.352 5.309 1.00 96.50 90 PRO A C 1
ATOM 650 O O . PRO A 1 90 ? 14.359 1.645 4.382 1.00 96.50 90 PRO A O 1
ATOM 653 N N . ALA A 1 91 ? 12.697 2.706 5.450 1.00 97.38 91 ALA A N 1
ATOM 654 C CA . ALA A 1 91 ? 11.644 2.354 4.508 1.00 97.38 91 ALA A CA 1
ATOM 655 C C . ALA A 1 91 ? 10.886 3.612 4.085 1.00 97.38 91 ALA A C 1
ATOM 657 O O . ALA A 1 91 ? 10.805 4.591 4.838 1.00 97.38 91 ALA A O 1
ATOM 658 N N . TRP A 1 92 ? 10.345 3.590 2.868 1.00 97.44 92 TRP A N 1
ATOM 659 C CA . TRP A 1 92 ? 9.699 4.750 2.265 1.00 97.44 92 TRP A CA 1
ATOM 660 C C . TRP A 1 92 ? 8.416 4.386 1.525 1.00 97.44 92 TRP A C 1
ATOM 662 O O . TRP A 1 92 ? 8.313 3.321 0.919 1.00 97.44 92 TRP A O 1
ATOM 672 N N . ILE A 1 93 ? 7.480 5.334 1.521 1.00 96.31 93 ILE A N 1
ATOM 673 C CA . ILE A 1 93 ? 6.381 5.408 0.559 1.00 96.31 93 ILE A CA 1
ATOM 674 C C . ILE A 1 93 ? 6.432 6.769 -0.138 1.00 96.31 93 ILE A C 1
ATOM 676 O O . ILE A 1 93 ? 6.460 7.830 0.501 1.00 96.31 93 ILE A O 1
ATOM 680 N N . GLY A 1 94 ? 6.553 6.758 -1.466 1.00 91.44 94 GLY A N 1
ATOM 681 C CA . GLY A 1 94 ? 7.016 7.939 -2.193 1.00 91.44 94 GLY A CA 1
ATOM 682 C C . GLY A 1 94 ? 8.356 8.424 -1.625 1.00 91.44 94 GLY A C 1
ATOM 683 O O . GLY A 1 94 ? 9.300 7.655 -1.533 1.00 91.44 94 GLY A O 1
ATOM 684 N N . ARG A 1 95 ? 8.444 9.692 -1.205 1.00 91.00 95 ARG A N 1
ATOM 685 C CA . ARG A 1 95 ? 9.643 10.270 -0.553 1.00 91.00 95 ARG A CA 1
ATOM 686 C C . ARG A 1 95 ? 9.547 10.333 0.976 1.00 91.00 95 ARG A C 1
ATOM 688 O O . ARG A 1 95 ? 10.394 10.949 1.619 1.00 91.00 95 ARG A O 1
ATOM 695 N N . ARG A 1 96 ? 8.496 9.767 1.569 1.00 93.31 96 ARG A N 1
ATOM 696 C CA . ARG A 1 96 ? 8.219 9.897 3.004 1.00 93.31 96 ARG A CA 1
ATOM 697 C C . ARG A 1 96 ? 8.704 8.661 3.750 1.00 93.31 96 ARG A C 1
ATOM 699 O O . ARG A 1 96 ? 8.450 7.561 3.264 1.00 93.31 96 ARG A O 1
ATOM 706 N N . PRO A 1 97 ? 9.357 8.821 4.913 1.00 95.19 97 PRO A N 1
ATOM 707 C CA . PRO A 1 97 ? 9.645 7.696 5.788 1.00 95.19 97 PRO A CA 1
ATOM 708 C C . PRO A 1 97 ? 8.361 6.941 6.140 1.00 95.19 97 PRO A C 1
ATOM 710 O O . PRO A 1 97 ? 7.344 7.557 6.461 1.00 95.19 97 PRO A O 1
ATOM 713 N N . MET A 1 98 ? 8.422 5.616 6.084 1.00 95.50 98 MET A N 1
ATOM 714 C CA . MET A 1 98 ? 7.329 4.721 6.443 1.00 95.50 98 MET A CA 1
ATOM 715 C C . MET A 1 98 ? 7.847 3.704 7.465 1.00 95.50 98 MET A C 1
ATOM 717 O O . MET A 1 98 ? 8.669 2.864 7.102 1.00 95.50 98 MET A O 1
ATOM 721 N N . PRO A 1 99 ? 7.410 3.755 8.734 1.00 93.69 99 PRO A N 1
ATOM 722 C CA . PRO A 1 99 ? 7.825 2.776 9.735 1.00 93.69 99 PRO A CA 1
ATOM 723 C C . PRO A 1 99 ? 7.470 1.340 9.314 1.00 93.69 99 PRO A C 1
ATOM 725 O O . PRO A 1 99 ? 6.401 1.093 8.756 1.00 93.69 99 PRO A O 1
ATOM 728 N N . CYS A 1 100 ? 8.384 0.403 9.561 1.00 93.50 100 CYS A N 1
ATOM 729 C CA . CYS A 1 100 ? 8.234 -1.029 9.270 1.00 93.50 100 CYS A CA 1
ATOM 730 C C . CYS A 1 100 ? 8.668 -1.866 10.486 1.00 93.50 100 CYS A C 1
ATOM 732 O O . CYS A 1 100 ? 9.423 -2.830 10.371 1.00 93.50 100 CYS A O 1
ATOM 734 N N . ALA A 1 101 ? 8.261 -1.435 11.682 1.00 95.12 101 ALA A N 1
ATOM 735 C CA . ALA A 1 101 ? 8.461 -2.220 12.891 1.00 95.12 101 ALA A CA 1
ATOM 736 C C . ALA A 1 101 ? 7.479 -3.397 12.884 1.00 95.12 101 ALA A C 1
ATOM 738 O O . ALA A 1 101 ? 6.307 -3.224 12.548 1.00 95.12 101 ALA A O 1
ATOM 739 N N . SER A 1 102 ? 7.975 -4.585 13.228 1.00 96.06 102 SER A N 1
ATOM 740 C CA . SER A 1 102 ? 7.158 -5.797 13.292 1.00 96.06 102 SER A CA 1
ATOM 741 C C . SER A 1 102 ? 6.146 -5.726 14.430 1.00 96.06 102 SER A C 1
ATOM 743 O O . SER A 1 102 ? 6.506 -5.365 15.546 1.00 96.06 102 SER A O 1
ATOM 745 N N . GLU A 1 103 ? 4.911 -6.112 14.138 1.00 97.06 103 GLU A N 1
ATOM 746 C CA . GLU A 1 103 ? 3.779 -6.120 15.063 1.00 97.06 103 GLU A CA 1
ATOM 747 C C . GLU A 1 103 ? 2.918 -7.368 14.845 1.00 97.06 103 GLU A C 1
ATOM 749 O O . GLU A 1 103 ? 2.785 -7.864 13.721 1.00 97.06 103 GLU A O 1
ATOM 754 N N . GLU A 1 104 ? 2.314 -7.862 15.926 1.00 94.75 104 GLU A N 1
ATOM 755 C CA . GLU A 1 104 ? 1.399 -9.013 15.885 1.00 94.75 104 GLU A CA 1
ATOM 756 C C . GLU A 1 104 ? -0.042 -8.596 15.560 1.00 94.75 104 GLU A C 1
ATOM 758 O O . GLU A 1 104 ? -0.728 -9.294 14.821 1.00 94.75 104 GLU A O 1
ATOM 763 N N . SER A 1 105 ? -0.495 -7.449 16.079 1.00 97.19 105 SER A N 1
ATOM 764 C CA . SER A 1 105 ? -1.828 -6.903 15.790 1.00 97.19 105 SER A CA 1
ATOM 765 C C . SER A 1 105 ? -1.794 -6.085 14.507 1.00 97.19 105 SER A C 1
ATOM 767 O O . SER A 1 105 ? -1.037 -5.112 14.393 1.00 97.19 105 SER A O 1
ATOM 769 N N . TRP A 1 106 ? -2.656 -6.447 13.554 1.00 98.25 106 TRP A N 1
ATOM 770 C CA . TRP A 1 106 ? -2.803 -5.685 12.321 1.00 98.25 106 TRP A CA 1
ATOM 771 C C . TRP A 1 106 ? -3.281 -4.261 12.600 1.00 98.25 106 TRP A C 1
ATOM 773 O O . TRP A 1 106 ? -2.706 -3.308 12.074 1.00 98.25 106 TRP A O 1
ATOM 783 N N . GLY A 1 107 ? -4.307 -4.098 13.430 1.00 98.25 107 GLY A N 1
ATOM 784 C CA . GLY A 1 107 ? -4.924 -2.817 13.723 1.00 98.25 107 GLY A CA 1
ATOM 785 C C . GLY A 1 107 ? -3.969 -1.855 14.417 1.00 98.25 107 GLY A C 1
ATOM 786 O O . GLY A 1 107 ? -3.880 -0.689 14.020 1.00 98.25 107 GLY A O 1
ATOM 787 N N . LEU A 1 108 ? -3.182 -2.335 15.388 1.00 98.31 108 LEU A N 1
ATOM 788 C CA . LEU A 1 108 ? -2.145 -1.523 16.029 1.00 98.31 108 LEU A CA 1
ATOM 789 C C . LEU A 1 108 ? -1.092 -1.065 15.011 1.00 98.31 108 LEU A C 1
ATOM 791 O O . LEU A 1 108 ? -0.814 0.131 14.901 1.00 98.31 108 LEU A O 1
ATOM 795 N N . PHE A 1 109 ? -0.567 -1.996 14.212 1.00 98.50 109 PHE A N 1
ATOM 796 C CA . PHE A 1 109 ? 0.361 -1.690 13.123 1.00 98.50 109 PHE A CA 1
ATOM 797 C C . PHE A 1 109 ? -0.209 -0.656 12.149 1.00 98.50 109 PHE A C 1
ATOM 799 O O . PHE A 1 109 ? 0.438 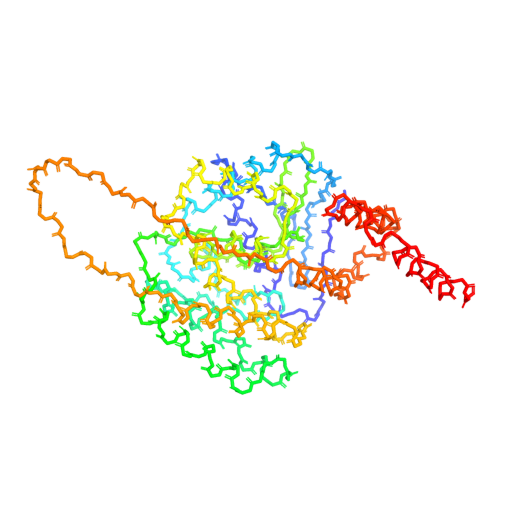0.342 11.823 1.00 98.50 109 PHE A O 1
ATOM 806 N N . TYR A 1 110 ? -1.423 -0.887 11.665 1.00 98.69 110 TYR A N 1
ATOM 807 C CA . TYR A 1 110 ? -2.024 -0.084 10.617 1.00 98.69 110 TYR A CA 1
ATOM 808 C C . TYR A 1 110 ? -2.313 1.335 11.120 1.00 98.69 110 TYR A C 1
ATOM 810 O O . TYR A 1 110 ? -1.969 2.320 10.461 1.00 98.69 110 TYR A O 1
ATOM 818 N N . ALA A 1 111 ? -2.859 1.469 12.328 1.00 98.56 111 ALA A N 1
ATOM 819 C CA . ALA A 1 111 ? -3.107 2.773 12.921 1.00 98.56 111 ALA A CA 1
ATOM 820 C C . ALA A 1 111 ? -1.804 3.554 13.159 1.00 98.56 111 ALA A C 1
ATOM 822 O O . ALA A 1 111 ? -1.661 4.671 12.652 1.00 98.56 111 ALA A O 1
ATOM 823 N N . GLU A 1 112 ? -0.841 2.958 13.866 1.00 98.25 112 GLU A N 1
ATOM 824 C CA . GLU A 1 112 ? 0.356 3.655 14.353 1.00 98.25 112 GLU A CA 1
ATOM 825 C C . GLU A 1 112 ? 1.442 3.833 13.289 1.00 98.25 112 GLU A C 1
ATOM 827 O O . GLU A 1 112 ? 2.184 4.815 13.323 1.00 98.25 112 GLU A O 1
ATOM 832 N N . GLN A 1 113 ? 1.534 2.923 12.315 1.00 98.06 113 GLN A N 1
ATOM 833 C CA . GLN A 1 113 ? 2.615 2.922 11.324 1.00 98.06 113 GLN A CA 1
ATOM 834 C C . GLN A 1 113 ? 2.158 3.221 9.894 1.00 98.06 113 GLN A C 1
ATOM 836 O O . GLN A 1 113 ? 2.998 3.556 9.055 1.00 98.06 113 GLN A O 1
ATOM 841 N N . ARG A 1 114 ? 0.862 3.103 9.568 1.00 98.12 114 ARG A N 1
ATOM 842 C CA . ARG A 1 114 ? 0.353 3.370 8.207 1.00 98.12 114 ARG A CA 1
ATOM 843 C C . ARG A 1 114 ? -0.482 4.634 8.102 1.00 98.12 114 ARG A C 1
ATOM 845 O O . ARG A 1 114 ? -0.447 5.262 7.048 1.00 98.12 114 ARG A O 1
ATOM 852 N N . VAL A 1 115 ? -1.187 5.053 9.148 1.00 98.19 115 VAL A N 1
ATOM 853 C CA . VAL A 1 115 ? -2.045 6.247 9.059 1.00 98.19 115 VAL A CA 1
ATOM 854 C C . VAL A 1 115 ? -1.511 7.402 9.899 1.00 98.19 115 VAL A C 1
ATOM 856 O O . VAL A 1 115 ? -1.225 8.469 9.347 1.00 98.19 115 VAL A O 1
ATOM 859 N N . ARG A 1 116 ? -1.317 7.197 11.210 1.00 97.31 116 ARG A N 1
ATOM 860 C CA . ARG A 1 116 ? -0.918 8.251 12.160 1.00 97.31 116 ARG A CA 1
ATOM 861 C C . ARG A 1 116 ? 0.334 9.044 11.739 1.00 97.31 116 ARG A C 1
ATOM 863 O O . ARG A 1 116 ? 0.286 10.272 11.847 1.00 97.31 116 ARG A O 1
ATOM 870 N N . PRO A 1 117 ? 1.406 8.436 11.179 1.00 96.38 117 PRO A N 1
ATOM 871 C CA . PRO A 1 117 ? 2.620 9.172 10.811 1.00 96.38 117 PRO A CA 1
ATOM 872 C C . PRO A 1 117 ? 2.400 10.269 9.762 1.00 96.38 117 PRO A C 1
ATOM 874 O O . PRO A 1 117 ? 3.178 11.217 9.685 1.00 96.38 117 PRO A O 1
ATOM 877 N N . PHE A 1 118 ? 1.339 10.165 8.957 1.00 96.75 118 PHE A N 1
ATOM 878 C CA . PHE A 1 118 ? 1.050 11.118 7.885 1.00 96.75 118 PHE A CA 1
ATOM 879 C C . PHE A 1 118 ? 0.044 12.205 8.297 1.00 96.75 118 PHE A C 1
ATOM 881 O O . PHE A 1 118 ? -0.077 13.212 7.595 1.00 96.75 118 PHE A O 1
ATOM 888 N N . LEU A 1 119 ? -0.651 12.052 9.435 1.00 95.38 119 LEU A N 1
ATOM 889 C CA . LEU A 1 119 ? -1.680 13.002 9.876 1.00 95.38 119 LEU A CA 1
ATOM 890 C C . LEU A 1 119 ? -1.100 14.364 10.238 1.00 95.38 119 LEU A C 1
ATOM 892 O O . LEU A 1 119 ? -1.597 15.378 9.750 1.00 95.38 119 LEU A O 1
ATOM 896 N N . ALA A 1 120 ? -0.035 14.389 11.046 1.00 90.88 120 ALA A N 1
ATOM 897 C CA . ALA A 1 120 ? 0.609 15.635 11.459 1.00 90.88 120 ALA A CA 1
ATOM 898 C C . ALA A 1 120 ? 1.035 16.455 10.234 1.00 90.88 120 ALA A C 1
ATOM 900 O O . ALA A 1 120 ? 0.661 17.619 10.103 1.00 90.88 120 ALA A O 1
ATOM 901 N N . THR A 1 121 ? 1.690 15.811 9.263 1.00 93.12 121 THR A N 1
ATOM 902 C CA . THR A 1 121 ? 2.099 16.489 8.031 1.00 93.12 121 THR A CA 1
ATOM 903 C C . THR A 1 121 ? 0.914 16.948 7.179 1.00 93.12 121 THR A C 1
ATOM 905 O O . THR A 1 121 ? 0.979 18.017 6.579 1.00 93.12 121 THR A O 1
ATOM 908 N N . ALA A 1 122 ? -0.185 16.190 7.118 1.00 95.81 122 ALA A N 1
ATOM 909 C CA . ALA A 1 122 ? -1.386 16.612 6.393 1.00 95.81 122 ALA A CA 1
ATOM 910 C C . ALA A 1 122 ? -2.054 17.846 7.025 1.00 95.81 122 ALA A C 1
ATOM 912 O O . ALA A 1 122 ? -2.560 18.709 6.301 1.00 95.81 122 ALA A O 1
ATOM 913 N N . VAL A 1 123 ? -2.040 17.949 8.357 1.00 96.06 123 VAL A N 1
ATOM 914 C CA . VAL A 1 123 ? -2.542 19.119 9.093 1.00 96.06 123 VAL A CA 1
ATOM 915 C C . VAL A 1 123 ? -1.623 20.322 8.891 1.00 96.06 123 VAL A C 1
ATOM 917 O O . VAL A 1 123 ? -2.100 21.396 8.530 1.00 96.06 123 VAL A O 1
ATOM 920 N N . GLU A 1 124 ? -0.311 20.142 9.053 1.00 94.50 124 GLU A N 1
ATOM 921 C CA . GLU A 1 124 ? 0.698 21.191 8.843 1.00 94.50 124 GLU A CA 1
ATOM 922 C C . GLU A 1 124 ? 0.670 21.743 7.412 1.00 94.50 124 GLU A C 1
ATOM 924 O O . GLU A 1 124 ? 0.778 22.951 7.209 1.00 94.50 124 GLU A O 1
ATOM 929 N N . ALA A 1 125 ? 0.450 20.878 6.417 1.00 93.81 125 ALA A N 1
ATOM 930 C CA . ALA A 1 125 ? 0.294 21.269 5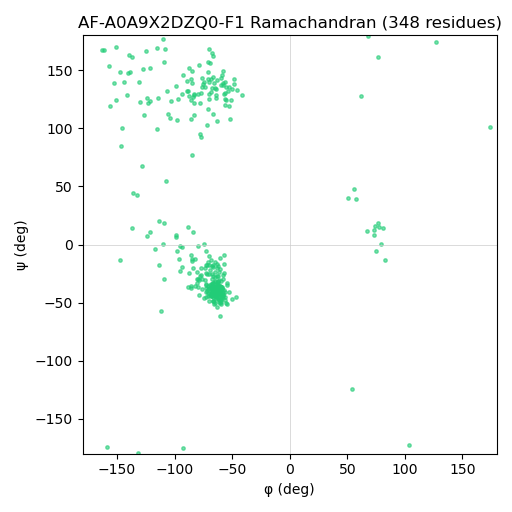.017 1.00 93.81 125 ALA A CA 1
ATOM 931 C C . ALA A 1 125 ? -1.049 21.967 4.712 1.00 93.81 125 ALA A C 1
ATOM 933 O O . ALA A 1 125 ? -1.266 22.404 3.583 1.00 93.81 125 ALA A O 1
ATOM 934 N N . GLY A 1 126 ? -1.973 22.053 5.677 1.00 95.69 126 GLY A N 1
ATOM 935 C CA . GLY A 1 126 ? -3.305 22.637 5.491 1.00 95.69 126 GLY A CA 1
ATOM 936 C C . GLY A 1 126 ? -4.270 21.766 4.676 1.00 95.69 126 GLY A C 1
ATOM 937 O O . GLY A 1 126 ? -5.334 22.236 4.264 1.00 95.69 126 GLY A O 1
ATOM 938 N N . ASN A 1 127 ? -3.926 20.498 4.447 1.00 97.06 127 ASN A N 1
ATOM 939 C CA . ASN A 1 127 ? -4.725 19.565 3.655 1.00 97.06 127 ASN A CA 1
ATOM 940 C C . ASN A 1 127 ? -5.786 18.840 4.491 1.00 97.06 127 ASN A C 1
ATOM 942 O O . ASN A 1 127 ? -6.809 18.432 3.941 1.00 97.06 127 ASN A O 1
ATOM 946 N N . LEU A 1 128 ? -5.574 18.712 5.805 1.00 96.69 128 LEU A N 1
ATOM 947 C CA . LEU A 1 128 ? -6.508 18.108 6.755 1.00 96.69 128 LEU A CA 1
ATOM 948 C C . LEU A 1 128 ? -6.877 19.117 7.851 1.00 96.69 128 LEU A C 1
ATOM 950 O O . LEU A 1 128 ? -6.010 19.662 8.530 1.00 96.69 128 LEU A O 1
ATOM 954 N N . ARG A 1 129 ? -8.173 19.393 8.028 1.00 94.25 129 ARG A N 1
ATOM 955 C CA . ARG A 1 129 ? -8.653 20.348 9.043 1.00 94.25 129 ARG A CA 1
ATOM 956 C C . ARG A 1 129 ? -8.661 19.698 10.425 1.00 94.25 129 ARG A C 1
ATOM 958 O O . ARG A 1 129 ? -8.847 18.494 10.532 1.00 94.25 129 ARG A O 1
ATOM 965 N N . GLY A 1 130 ? -8.564 20.490 11.495 1.00 92.31 130 GLY A N 1
ATOM 966 C CA . GLY A 1 130 ? -8.511 19.956 12.868 1.00 92.31 130 GLY A CA 1
ATOM 967 C C . GLY A 1 130 ? -9.699 19.059 13.256 1.00 92.31 130 GLY A C 1
ATOM 968 O O . GLY A 1 130 ? -9.502 18.008 13.856 1.00 92.31 130 GLY A O 1
ATOM 969 N N . ALA A 1 131 ? -10.927 19.424 12.866 1.00 93.56 131 ALA A N 1
ATOM 970 C CA . ALA A 1 131 ? -12.113 18.595 13.121 1.00 93.56 131 ALA A CA 1
ATOM 971 C C . ALA A 1 131 ? -12.104 17.274 12.322 1.00 93.56 131 ALA A C 1
ATOM 973 O O . ALA A 1 131 ? -12.529 16.232 12.826 1.00 93.56 131 ALA A O 1
ATOM 974 N N . ASP A 1 132 ? -11.578 17.315 11.097 1.00 97.31 132 ASP A N 1
ATOM 975 C CA . ASP A 1 132 ? -11.416 16.139 10.244 1.00 97.31 132 ASP A CA 1
ATOM 976 C C . ASP A 1 132 ? -10.332 15.215 10.821 1.00 97.31 132 ASP A C 1
ATOM 978 O O . ASP A 1 132 ? -10.560 14.018 10.968 1.00 97.31 132 ASP A O 1
ATOM 982 N N . ALA A 1 133 ? -9.200 15.775 11.262 1.00 97.62 133 ALA A N 1
ATOM 983 C CA . ALA A 1 133 ? -8.136 15.037 11.940 1.00 97.62 133 ALA A CA 1
ATOM 984 C C . ALA A 1 133 ? -8.644 14.329 13.204 1.00 97.62 133 ALA A C 1
ATOM 986 O O . ALA A 1 133 ? -8.378 13.146 13.378 1.00 97.62 133 ALA A O 1
ATOM 987 N N . ALA A 1 134 ? -9.458 14.995 14.031 1.00 97.81 134 ALA A N 1
ATOM 988 C CA . ALA A 1 134 ? -10.075 14.368 15.203 1.00 97.81 134 ALA A CA 1
ATOM 989 C C . ALA A 1 134 ? -11.012 13.197 14.838 1.00 97.81 134 ALA A C 1
ATOM 991 O O . ALA A 1 134 ? -11.138 12.237 15.596 1.00 97.81 134 ALA A O 1
ATOM 992 N N . THR A 1 135 ? -11.673 13.254 13.678 1.00 98.31 135 THR A N 1
ATOM 993 C CA . THR A 1 135 ? -12.497 12.140 13.178 1.00 98.31 135 THR A CA 1
ATOM 994 C C . THR A 1 135 ? -11.629 10.957 12.763 1.00 98.31 135 THR A C 1
ATOM 996 O O . THR A 1 135 ? -11.957 9.820 13.100 1.00 98.31 135 THR A O 1
ATOM 999 N N . VAL A 1 136 ? -10.511 11.222 12.082 1.00 98.62 136 VAL A N 1
ATOM 1000 C CA . VAL A 1 136 ? -9.537 10.186 11.721 1.00 98.62 136 VAL A CA 1
ATOM 1001 C C . VAL A 1 136 ? -8.948 9.548 12.974 1.00 98.62 136 VAL A C 1
ATOM 1003 O O . VAL A 1 136 ? -8.969 8.329 13.083 1.00 98.62 136 VAL A O 1
ATOM 1006 N N . GLU A 1 137 ? -8.533 10.346 13.957 1.00 98.56 137 GLU A N 1
ATOM 1007 C CA . GLU A 1 137 ? -7.972 9.858 15.222 1.00 98.56 137 GLU A CA 1
ATOM 1008 C C . GLU A 1 137 ? -8.913 8.901 15.963 1.00 98.56 137 GLU A C 1
ATOM 1010 O O . GLU A 1 137 ? -8.513 7.806 16.345 1.00 98.56 137 GLU A O 1
ATOM 1015 N N . ARG A 1 138 ? -10.205 9.232 16.060 1.00 98.44 138 ARG A N 1
ATOM 1016 C CA . ARG A 1 138 ? -11.208 8.330 16.655 1.00 98.44 138 ARG A CA 1
ATOM 1017 C C . ARG A 1 138 ? -11.361 7.011 15.895 1.00 98.44 138 ARG A C 1
ATOM 1019 O O . ARG A 1 138 ? -11.676 5.987 16.498 1.00 98.44 138 ARG A O 1
ATOM 1026 N N . ALA A 1 139 ? -11.210 7.029 14.570 1.00 98.50 139 ALA A N 1
ATOM 1027 C CA . ALA A 1 139 ? -11.201 5.796 13.788 1.00 98.50 139 ALA A CA 1
ATOM 1028 C C . ALA A 1 139 ? -9.937 4.982 14.094 1.00 98.50 139 ALA A C 1
ATOM 1030 O O . ALA A 1 139 ? -10.041 3.780 14.326 1.00 98.50 139 ALA A O 1
ATOM 1031 N N . LEU A 1 140 ? -8.773 5.638 14.174 1.00 98.62 140 LEU A N 1
ATOM 1032 C CA . LEU A 1 140 ? -7.505 4.999 14.530 1.00 98.62 140 LEU A CA 1
ATOM 1033 C C . LEU A 1 140 ? -7.531 4.378 15.923 1.00 98.62 140 LEU A C 1
ATOM 1035 O O . LEU A 1 140 ? -7.028 3.277 16.076 1.00 98.62 140 LEU A O 1
ATOM 1039 N N . GLU A 1 141 ? -8.163 5.012 16.910 1.00 98.50 141 GLU A N 1
ATOM 1040 C CA . GLU A 1 141 ? -8.329 4.441 18.254 1.00 98.50 141 GLU A CA 1
ATOM 1041 C C . GLU A 1 141 ? -9.080 3.100 18.226 1.00 98.50 141 GLU A C 1
ATOM 1043 O O . GLU A 1 141 ? -8.669 2.145 18.881 1.00 98.50 141 GLU A O 1
ATOM 1048 N N . ARG A 1 142 ? -10.158 2.996 17.436 1.00 97.81 142 ARG A N 1
ATOM 1049 C CA . ARG A 1 142 ? -10.906 1.736 17.273 1.00 97.81 142 ARG A CA 1
ATOM 1050 C C . ARG A 1 142 ? -10.090 0.674 16.544 1.00 97.81 142 ARG A C 1
ATOM 1052 O O . ARG A 1 142 ? -10.146 -0.495 16.914 1.00 97.81 142 ARG A O 1
ATOM 1059 N N . ILE A 1 143 ? -9.350 1.081 15.514 1.00 98.19 143 ILE A N 1
ATOM 1060 C CA . ILE A 1 143 ? -8.499 0.181 14.732 1.00 98.19 143 ILE A CA 1
ATOM 1061 C C . ILE A 1 143 ? -7.348 -0.340 15.596 1.00 98.19 143 ILE A C 1
ATOM 1063 O O . ILE A 1 143 ? -7.169 -1.546 15.690 1.00 98.19 143 ILE A O 1
ATOM 1067 N N . ALA A 1 144 ? -6.639 0.538 16.306 1.00 98.38 144 ALA A N 1
ATOM 1068 C CA . ALA A 1 144 ? -5.543 0.176 17.203 1.00 98.38 144 ALA A CA 1
ATOM 1069 C C . ALA A 1 144 ? -5.992 -0.708 18.377 1.00 98.38 144 ALA A C 1
ATOM 1071 O O . ALA A 1 144 ? -5.202 -1.489 18.897 1.00 98.38 144 ALA A O 1
ATOM 1072 N N . ALA A 1 145 ? -7.260 -0.608 18.789 1.00 97.56 145 ALA A N 1
ATOM 1073 C CA . ALA A 1 145 ? -7.859 -1.495 19.785 1.00 97.56 145 ALA A CA 1
ATOM 1074 C C . ALA A 1 145 ? -8.180 -2.908 19.250 1.00 97.56 145 ALA A C 1
ATOM 1076 O O . ALA A 1 145 ? -8.718 -3.723 20.000 1.00 97.56 145 ALA A O 1
ATOM 1077 N N . GLY A 1 146 ? -7.892 -3.188 17.975 1.00 96.69 146 GLY A N 1
ATOM 1078 C CA . GLY A 1 146 ? -8.103 -4.487 17.341 1.00 96.69 146 GLY A CA 1
ATOM 1079 C C . GLY A 1 146 ? -9.559 -4.777 16.974 1.00 96.69 146 GLY A C 1
ATOM 1080 O O . GLY A 1 146 ? -9.917 -5.929 16.762 1.00 96.69 146 GLY A O 1
ATOM 1081 N N . GLU A 1 147 ? -10.440 -3.767 16.890 1.00 96.19 147 GLU A N 1
ATOM 1082 C CA . GLU A 1 147 ? -11.859 -3.993 16.540 1.00 96.19 147 GLU A CA 1
ATOM 1083 C C . GLU A 1 147 ? -12.068 -4.581 15.136 1.00 96.19 147 GLU A C 1
ATOM 1085 O O . GLU A 1 147 ? -13.152 -5.091 14.842 1.00 96.19 147 GLU A O 1
ATOM 1090 N N . PHE A 1 148 ? -11.057 -4.458 14.278 1.00 95.31 148 PHE A N 1
ATOM 1091 C CA . PHE A 1 148 ? -11.054 -4.927 12.897 1.00 95.31 148 PHE A CA 1
ATOM 1092 C C . PHE A 1 148 ? -9.931 -5.936 12.631 1.00 95.31 148 PHE A C 1
ATOM 1094 O O . PHE A 1 148 ? -9.672 -6.230 11.469 1.00 95.31 148 PHE A O 1
ATOM 1101 N N . ASP A 1 149 ? -9.265 -6.427 13.678 1.00 95.75 149 ASP A N 1
ATOM 1102 C CA . ASP A 1 149 ? -8.302 -7.516 13.541 1.00 95.75 149 ASP A CA 1
ATOM 1103 C C . ASP A 1 149 ? -9.061 -8.810 13.239 1.00 95.75 149 ASP A C 1
ATOM 1105 O O . ASP A 1 149 ? -10.144 -9.062 13.781 1.00 95.75 149 ASP A O 1
ATOM 1109 N N . ASP A 1 150 ? -8.481 -9.630 12.376 1.00 92.31 150 ASP A N 1
ATOM 1110 C CA . ASP A 1 150 ? -8.956 -10.961 12.041 1.00 92.31 150 ASP A CA 1
ATOM 1111 C C . ASP A 1 150 ? -7.805 -11.977 12.108 1.00 92.31 150 ASP A C 1
ATOM 1113 O O . ASP A 1 150 ? -6.677 -11.655 12.485 1.00 92.31 150 ASP A O 1
ATOM 1117 N N . ASP A 1 151 ? -8.118 -13.237 11.805 1.00 91.12 151 ASP A N 1
ATOM 1118 C CA . ASP A 1 151 ? -7.152 -14.337 11.840 1.00 91.12 151 ASP A CA 1
ATOM 1119 C C . ASP A 1 151 ? -6.334 -14.443 10.530 1.00 91.12 151 ASP A C 1
ATOM 1121 O O . ASP A 1 151 ? -5.647 -15.447 10.309 1.00 91.12 151 ASP A O 1
ATOM 1125 N N . GLU A 1 152 ? -6.413 -13.452 9.628 1.00 93.19 152 GLU A N 1
ATOM 1126 C CA . GLU A 1 152 ? -5.638 -13.455 8.386 1.00 93.19 152 GLU A CA 1
ATOM 1127 C C . GLU A 1 152 ? -4.145 -13.236 8.692 1.00 93.19 152 GLU A C 1
ATOM 1129 O O . GLU A 1 152 ? -3.768 -12.285 9.385 1.00 93.19 152 GLU A O 1
ATOM 1134 N N . PRO A 1 153 ? -3.245 -14.087 8.167 1.00 96.19 153 PRO A N 1
ATOM 1135 C CA . PRO A 1 153 ? -1.818 -13.899 8.373 1.00 96.19 153 PRO A CA 1
ATOM 1136 C C . PRO A 1 153 ? -1.308 -12.660 7.612 1.00 96.19 153 PRO A C 1
ATOM 1138 O O . PRO A 1 153 ? -1.873 -12.284 6.579 1.00 96.19 153 PRO A O 1
ATOM 1141 N N . PRO A 1 154 ? -0.180 -12.057 8.038 1.00 98.25 154 PRO A N 1
ATOM 1142 C CA . PRO A 1 154 ? 0.453 -10.974 7.297 1.00 98.25 154 PRO A CA 1
ATOM 1143 C C . PRO A 1 154 ? 0.772 -11.402 5.863 1.00 98.25 154 PRO A C 1
ATOM 1145 O O . PRO A 1 154 ? 1.543 -12.334 5.631 1.00 98.25 154 PRO A O 1
ATOM 1148 N N . ALA A 1 155 ? 0.204 -10.692 4.896 1.00 98.56 155 ALA A N 1
ATOM 1149 C CA . ALA A 1 155 ? 0.446 -10.873 3.476 1.00 98.56 155 ALA A CA 1
ATOM 1150 C C . ALA A 1 155 ? 1.650 -10.054 3.010 1.00 98.56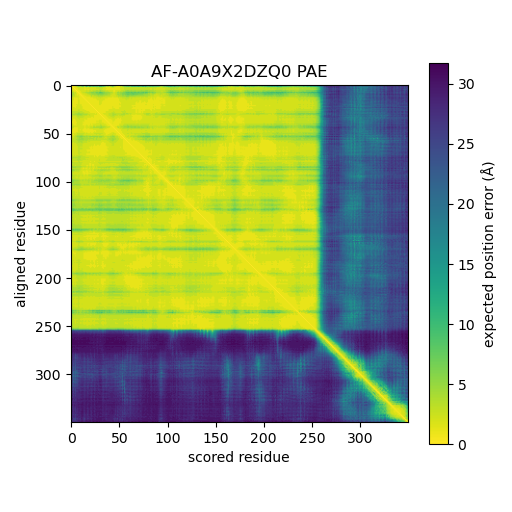 155 ALA A C 1
ATOM 1152 O O . ALA A 1 155 ? 1.951 -8.984 3.543 1.00 98.56 155 ALA A O 1
ATOM 1153 N N . ARG A 1 156 ? 2.316 -10.540 1.963 1.00 98.19 156 ARG A N 1
ATOM 1154 C CA . ARG A 1 156 ? 3.404 -9.829 1.287 1.00 98.19 156 ARG A CA 1
ATOM 1155 C C . ARG A 1 156 ? 2.833 -8.752 0.363 1.00 98.19 156 ARG A C 1
ATOM 1157 O O . ARG A 1 156 ? 2.474 -9.062 -0.767 1.00 98.19 156 ARG A O 1
ATOM 1164 N N . LEU A 1 157 ? 2.729 -7.513 0.838 1.00 98.75 157 LEU A N 1
ATOM 1165 C CA . LEU A 1 157 ? 2.128 -6.419 0.070 1.00 98.75 157 LEU A CA 1
ATOM 1166 C C . LEU A 1 157 ? 3.127 -5.751 -0.871 1.00 98.75 157 LEU A C 1
ATOM 1168 O O . LEU A 1 157 ? 4.305 -5.589 -0.542 1.00 98.75 157 LEU A O 1
ATOM 1172 N N . HIS A 1 158 ? 2.612 -5.252 -1.990 1.00 98.81 158 HIS A N 1
ATOM 1173 C CA . HIS A 1 158 ? 3.263 -4.222 -2.786 1.00 98.81 158 HIS A CA 1
ATOM 1174 C C . HIS A 1 158 ? 3.334 -2.891 -2.019 1.00 98.81 158 HIS A C 1
ATOM 1176 O O . HIS A 1 158 ? 4.358 -2.208 -2.052 1.00 98.81 158 HIS A O 1
ATOM 1182 N N . GLY A 1 159 ? 2.263 -2.518 -1.308 1.00 98.12 159 GLY A N 1
ATOM 1183 C CA . GLY A 1 159 ? 2.238 -1.397 -0.359 1.00 98.12 159 GLY A CA 1
ATOM 1184 C C . GLY A 1 159 ? 2.027 -0.006 -0.971 1.00 98.12 159 GLY A C 1
ATOM 1185 O O . GLY A 1 159 ? 1.717 0.930 -0.242 1.00 98.12 159 GLY A O 1
ATOM 1186 N N . ASP A 1 160 ? 2.155 0.131 -2.292 1.00 98.25 160 ASP A N 1
ATOM 1187 C CA . ASP A 1 160 ? 1.785 1.330 -3.071 1.00 98.25 160 ASP A CA 1
ATOM 1188 C C . ASP A 1 160 ? 1.039 0.922 -4.361 1.00 98.25 160 ASP A C 1
ATOM 1190 O O . ASP A 1 160 ? 1.396 1.319 -5.467 1.00 98.25 160 ASP A O 1
ATOM 1194 N N . LEU A 1 161 ? 0.084 -0.014 -4.278 1.00 98.31 161 LEU A N 1
ATOM 1195 C CA . LEU A 1 161 ? -0.521 -0.645 -5.461 1.00 98.31 161 LEU A CA 1
ATOM 1196 C C . LEU A 1 161 ? -1.684 0.166 -6.058 1.00 98.31 161 LEU A C 1
ATOM 1198 O O . LEU A 1 161 ? -2.856 -0.167 -5.910 1.00 98.31 161 LEU A O 1
ATOM 1202 N N . TRP A 1 162 ? -1.361 1.234 -6.780 1.00 95.62 162 TRP A N 1
ATOM 1203 C CA . TRP A 1 162 ? -2.311 1.977 -7.617 1.00 95.62 162 TRP A CA 1
ATOM 1204 C C . TRP A 1 162 ? -2.027 1.736 -9.108 1.00 95.62 162 TRP A C 1
ATOM 1206 O O . TRP A 1 162 ? -0.977 1.209 -9.472 1.00 95.62 162 TRP A O 1
ATOM 1216 N N . THR A 1 163 ? -2.936 2.137 -10.007 1.00 91.50 163 THR A N 1
ATOM 1217 C CA .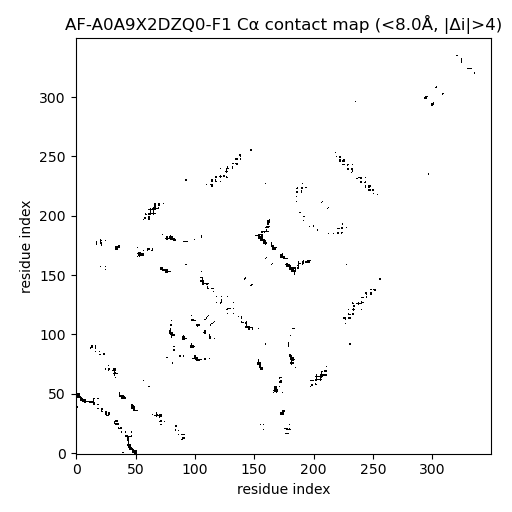 THR A 1 163 ? -2.798 1.833 -11.448 1.00 91.50 163 THR A CA 1
ATOM 1218 C C . THR A 1 163 ? -1.508 2.333 -12.098 1.00 91.50 163 THR A C 1
ATOM 1220 O O . THR A 1 163 ? -1.114 1.769 -13.115 1.00 91.50 163 THR A O 1
ATOM 1223 N N . GLY A 1 164 ? -0.859 3.371 -11.563 1.00 94.06 164 GLY A N 1
ATOM 1224 C CA . GLY A 1 164 ? 0.423 3.851 -12.086 1.00 94.06 164 GLY A CA 1
ATOM 1225 C C . GLY A 1 164 ? 1.584 2.883 -11.841 1.00 94.06 164 GLY A C 1
ATOM 1226 O O . GLY A 1 164 ? 2.553 2.909 -12.592 1.00 94.06 164 GLY A O 1
ATOM 1227 N N . ASN A 1 165 ? 1.450 1.997 -10.851 1.00 98.50 165 ASN A N 1
ATOM 1228 C CA . ASN A 1 165 ? 2.455 1.007 -10.470 1.00 98.50 165 ASN A CA 1
ATOM 1229 C C . ASN A 1 165 ? 2.175 -0.389 -11.063 1.00 98.50 165 ASN A C 1
ATOM 1231 O O . ASN A 1 165 ? 2.862 -1.356 -10.742 1.00 98.50 165 ASN A O 1
ATOM 1235 N N . VAL A 1 166 ? 1.182 -0.494 -11.958 1.00 98.31 166 VAL A N 1
ATOM 1236 C CA . VAL A 1 166 ? 0.851 -1.712 -12.712 1.00 98.31 166 VAL A CA 1
ATOM 1237 C C . VAL A 1 166 ? 1.090 -1.457 -14.198 1.00 98.31 166 VAL A C 1
ATOM 1239 O O . VAL A 1 166 ? 0.258 -0.867 -14.892 1.00 98.31 166 VAL A O 1
ATOM 1242 N N . LEU A 1 167 ? 2.233 -1.914 -14.707 1.00 98.06 167 LEU A N 1
ATOM 1243 C CA . LEU A 1 167 ? 2.556 -1.844 -16.129 1.00 98.06 167 LEU A CA 1
ATOM 1244 C C . LEU A 1 167 ? 2.057 -3.095 -16.845 1.00 98.06 167 LEU A C 1
ATOM 1246 O O . LEU A 1 167 ? 2.317 -4.213 -16.420 1.00 98.06 167 LEU A O 1
ATOM 1250 N N . TRP A 1 168 ? 1.377 -2.932 -17.972 1.00 97.75 168 TRP A N 1
ATOM 1251 C CA . TRP A 1 168 ? 0.888 -4.062 -18.760 1.00 97.75 168 TRP A CA 1
ATOM 1252 C C . TRP A 1 168 ? 1.859 -4.367 -19.886 1.00 97.75 168 TRP A C 1
ATOM 1254 O O . TRP A 1 168 ? 2.150 -3.490 -20.689 1.00 97.75 168 TRP A O 1
ATOM 1264 N N . SER A 1 169 ? 2.330 -5.606 -19.974 1.00 96.50 169 SER A N 1
ATOM 1265 C CA . SER A 1 169 ? 3.191 -6.095 -21.054 1.00 96.50 169 SER A CA 1
ATOM 1266 C C . SER A 1 169 ? 2.483 -7.184 -21.860 1.00 96.50 169 SER A C 1
ATOM 1268 O O . SER A 1 169 ? 1.473 -7.739 -21.421 1.00 96.50 169 SER A O 1
ATOM 1270 N N . ALA A 1 170 ? 3.048 -7.569 -23.008 1.00 94.62 170 ALA A N 1
ATOM 1271 C CA . ALA A 1 170 ? 2.569 -8.726 -23.778 1.00 94.62 170 ALA A CA 1
ATOM 1272 C C . ALA A 1 170 ? 2.556 -10.039 -22.964 1.00 94.62 170 ALA A C 1
ATOM 1274 O O . ALA A 1 170 ? 1.912 -11.011 -23.343 1.00 94.62 170 ALA A O 1
ATOM 1275 N N . SER A 1 171 ? 3.275 -10.054 -21.843 1.00 91.69 171 SER A N 1
ATOM 1276 C CA . SER A 1 171 ? 3.423 -11.178 -20.927 1.00 91.69 171 SER A CA 1
ATOM 1277 C C . SER A 1 171 ? 2.702 -10.981 -19.584 1.00 91.69 171 SER A C 1
ATOM 1279 O O . SER A 1 171 ? 3.041 -11.655 -18.615 1.00 91.69 171 SER A O 1
ATOM 1281 N N . GLY A 1 172 ? 1.743 -10.051 -19.515 1.00 95.00 172 GLY A N 1
ATOM 1282 C CA . GLY A 1 172 ? 0.939 -9.772 -18.321 1.00 95.00 172 GLY A CA 1
ATOM 1283 C C . GLY A 1 172 ? 1.357 -8.507 -17.567 1.00 95.00 172 GLY A C 1
ATOM 1284 O O . GLY A 1 172 ? 2.176 -7.718 -18.053 1.00 95.00 172 GLY A O 1
ATOM 1285 N N . ALA A 1 173 ? 0.757 -8.310 -16.393 1.00 98.00 173 ALA A N 1
ATOM 1286 C CA . ALA A 1 173 ? 1.067 -7.199 -15.498 1.00 98.00 173 ALA A CA 1
ATOM 1287 C C . ALA A 1 173 ? 2.479 -7.330 -14.900 1.00 98.00 173 ALA A C 1
ATOM 1289 O O . ALA A 1 173 ? 2.924 -8.427 -14.566 1.00 98.00 173 ALA A O 1
ATOM 1290 N N . VAL A 1 174 ? 3.158 -6.195 -14.758 1.00 98.62 174 VAL A N 1
ATOM 1291 C CA . VAL A 1 174 ? 4.480 -6.032 -14.156 1.00 98.62 174 VAL A CA 1
ATOM 1292 C C . VAL A 1 174 ? 4.395 -4.899 -13.136 1.00 98.62 174 VAL A C 1
ATOM 1294 O O . VAL A 1 174 ? 4.006 -3.781 -13.475 1.00 98.62 174 VAL A O 1
ATOM 1297 N N . LEU A 1 175 ? 4.743 -5.199 -11.891 1.00 98.75 175 LEU A N 1
ATOM 1298 C CA . LEU A 1 175 ? 4.711 -4.272 -10.768 1.00 98.75 175 LEU A CA 1
ATOM 1299 C C . LEU A 1 175 ? 6.004 -3.458 -10.676 1.00 98.75 175 LEU A C 1
ATOM 1301 O O . LEU A 1 175 ? 7.099 -3.981 -10.913 1.00 98.75 175 LEU A O 1
ATOM 1305 N N . ILE A 1 176 ? 5.866 -2.185 -10.310 1.00 98.69 176 ILE A N 1
ATOM 1306 C CA . ILE A 1 176 ? 6.965 -1.226 -10.139 1.00 98.69 176 ILE A CA 1
ATOM 1307 C C . ILE A 1 176 ? 6.757 -0.383 -8.877 1.00 98.69 176 ILE A C 1
ATOM 1309 O O . ILE A 1 176 ? 5.637 -0.242 -8.407 1.00 98.69 176 ILE A O 1
ATOM 1313 N N . ASP A 1 177 ? 7.824 0.247 -8.387 1.00 98.38 177 ASP A N 1
ATOM 1314 C CA . ASP A 1 177 ? 7.779 1.238 -7.300 1.00 98.38 177 ASP A CA 1
ATOM 1315 C C . ASP A 1 177 ? 7.122 0.728 -5.994 1.00 98.38 177 ASP A C 1
ATOM 1317 O O . ASP A 1 177 ? 6.277 1.421 -5.420 1.00 98.38 177 ASP A O 1
ATOM 1321 N N . PRO A 1 178 ? 7.486 -0.465 -5.481 1.00 98.56 178 PRO A N 1
ATOM 1322 C CA . PRO A 1 178 ? 6.869 -0.980 -4.271 1.00 98.56 178 PRO A CA 1
ATOM 1323 C C . PRO A 1 178 ? 7.306 -0.209 -3.024 1.00 98.56 178 PRO A C 1
ATOM 1325 O O . PRO A 1 178 ? 8.462 0.190 -2.869 1.00 98.56 178 PRO A O 1
ATOM 1328 N N . ALA A 1 179 ? 6.389 -0.127 -2.065 1.00 98.38 179 ALA A N 1
ATOM 1329 C CA . ALA A 1 179 ? 6.674 0.160 -0.666 1.00 98.38 179 ALA A CA 1
ATOM 1330 C C . ALA A 1 179 ? 6.482 -1.140 0.137 1.00 98.38 179 ALA A C 1
ATOM 1332 O O . ALA A 1 179 ? 5.665 -1.196 1.054 1.00 98.38 179 ALA A O 1
ATOM 1333 N N . ALA A 1 180 ? 7.175 -2.210 -0.268 1.00 98.56 180 ALA A N 1
ATOM 1334 C CA . ALA A 1 180 ? 6.837 -3.581 0.115 1.00 98.56 180 ALA A CA 1
ATOM 1335 C C . ALA A 1 180 ? 6.987 -3.854 1.618 1.00 98.56 180 ALA A C 1
ATOM 1337 O O . ALA A 1 180 ? 7.996 -3.502 2.223 1.00 98.56 180 ALA A O 1
ATOM 1338 N N . HIS A 1 181 ? 5.994 -4.514 2.213 1.00 98.69 181 HIS A N 1
ATOM 1339 C CA . HIS A 1 181 ? 6.005 -4.908 3.624 1.00 98.69 181 HIS A CA 1
ATOM 1340 C C . HIS A 1 181 ? 4.948 -5.984 3.919 1.00 98.69 181 HIS A C 1
ATOM 1342 O O . HIS A 1 181 ? 4.045 -6.220 3.118 1.00 98.69 181 HIS A O 1
ATOM 1348 N N . GLY A 1 182 ? 5.034 -6.606 5.095 1.00 98.69 182 GLY A N 1
ATOM 1349 C CA . GLY A 1 182 ? 3.978 -7.453 5.648 1.00 98.69 182 GLY A CA 1
ATOM 1350 C C . GLY A 1 182 ? 2.755 -6.639 6.071 1.00 98.69 182 GLY A C 1
ATOM 1351 O O . GLY A 1 182 ? 2.883 -5.713 6.868 1.00 98.69 182 GLY A O 1
ATOM 1352 N N . GLY A 1 183 ? 1.564 -6.958 5.574 1.00 98.50 183 GLY A N 1
ATOM 1353 C CA . GLY A 1 183 ? 0.344 -6.196 5.855 1.00 98.50 183 GLY A CA 1
ATOM 1354 C C . GLY A 1 183 ? -0.930 -7.002 5.614 1.00 98.50 183 GLY A C 1
ATOM 1355 O O . GLY A 1 183 ? -0.871 -8.187 5.314 1.00 98.50 183 GLY A O 1
ATOM 1356 N N . HIS A 1 184 ? -2.096 -6.366 5.721 1.00 98.62 184 HIS A N 1
ATOM 1357 C CA . HIS A 1 184 ? -3.360 -7.024 5.378 1.00 98.62 184 HIS A CA 1
ATOM 1358 C C . HIS A 1 184 ? -3.621 -6.945 3.873 1.00 98.62 184 HIS A C 1
ATOM 1360 O O . HIS A 1 184 ? -3.591 -5.852 3.297 1.00 98.62 184 HIS A O 1
ATOM 1366 N N . ARG A 1 185 ? -3.905 -8.094 3.249 1.00 98.56 185 ARG A N 1
ATOM 1367 C CA . ARG A 1 185 ? -4.010 -8.274 1.788 1.00 98.56 185 ARG A CA 1
ATOM 1368 C C . ARG A 1 185 ? -5.053 -7.391 1.104 1.00 98.56 185 ARG A C 1
ATOM 1370 O O . ARG A 1 185 ? -4.859 -6.978 -0.037 1.00 98.56 185 ARG A O 1
ATOM 1377 N N . GLU A 1 186 ? -6.123 -7.036 1.814 1.00 98.69 186 GLU A N 1
ATOM 1378 C CA . GLU A 1 186 ? -7.143 -6.105 1.307 1.00 98.69 186 GLU A CA 1
ATOM 1379 C C . GLU A 1 186 ? -6.589 -4.695 1.036 1.00 98.69 186 GLU A C 1
ATOM 1381 O O . GLU A 1 186 ? -7.179 -3.954 0.256 1.00 98.69 186 GLU A O 1
ATOM 1386 N N . THR A 1 187 ? -5.446 -4.317 1.621 1.00 98.56 187 THR A N 1
ATOM 1387 C CA . THR A 1 187 ? -4.874 -2.965 1.483 1.00 98.56 187 THR A CA 1
ATOM 1388 C C . THR A 1 187 ? -4.469 -2.643 0.046 1.00 98.56 187 THR A C 1
ATOM 1390 O O . THR A 1 187 ? -4.826 -1.583 -0.471 1.00 98.56 187 THR A O 1
ATOM 1393 N N . ASP A 1 188 ? -3.799 -3.573 -0.631 1.00 98.81 188 ASP A N 1
ATOM 1394 C CA . ASP A 1 188 ? -3.396 -3.404 -2.031 1.00 98.81 188 ASP A CA 1
ATOM 1395 C C . ASP A 1 188 ? -4.617 -3.354 -2.970 1.00 98.81 188 ASP A C 1
ATOM 1397 O O . ASP A 1 188 ? -4.684 -2.520 -3.875 1.00 98.81 188 ASP A O 1
ATOM 1401 N N . LEU A 1 189 ? -5.643 -4.174 -2.713 1.00 98.69 189 LEU A N 1
ATOM 1402 C CA . LEU A 1 189 ? -6.894 -4.167 -3.485 1.00 98.69 189 LEU A CA 1
ATOM 1403 C C . LEU A 1 189 ? -7.692 -2.875 -3.282 1.00 98.69 189 LEU A C 1
ATOM 1405 O O . LEU A 1 189 ? -8.214 -2.295 -4.235 1.00 98.69 189 LEU A O 1
ATOM 1409 N N . ALA A 1 190 ? -7.766 -2.395 -2.042 1.00 98.62 190 ALA A N 1
ATOM 1410 C CA . ALA A 1 190 ? -8.442 -1.153 -1.703 1.00 98.62 190 ALA A CA 1
ATOM 1411 C C . ALA A 1 190 ? -7.748 0.064 -2.336 1.00 98.62 190 ALA A C 1
ATOM 1413 O O . ALA A 1 190 ? -8.424 1.029 -2.711 1.00 98.62 190 ALA A O 1
ATOM 1414 N N . MET A 1 191 ? -6.422 0.007 -2.500 1.00 98.38 191 MET A N 1
ATOM 1415 C CA . MET A 1 191 ? -5.645 1.027 -3.198 1.00 98.38 191 MET A CA 1
ATOM 1416 C C . MET A 1 191 ? -5.884 1.008 -4.714 1.00 98.38 191 MET A C 1
ATOM 1418 O O . MET A 1 191 ? -6.118 2.073 -5.295 1.00 98.38 191 MET A O 1
ATOM 1422 N N . LEU A 1 192 ? -5.950 -0.172 -5.342 1.00 98.06 192 LEU A N 1
ATOM 1423 C CA . LEU A 1 192 ? -6.389 -0.307 -6.738 1.00 98.06 192 LEU A CA 1
ATOM 1424 C C . LEU A 1 192 ? -7.803 0.256 -6.936 1.00 98.06 192 LEU A C 1
ATOM 1426 O O . LEU A 1 192 ? -8.052 0.988 -7.893 1.00 98.06 192 LEU A O 1
ATOM 1430 N N . ALA A 1 193 ? -8.725 -0.030 -6.013 1.00 97.44 193 ALA A N 1
ATOM 1431 C CA . ALA A 1 193 ? -10.090 0.486 -6.067 1.00 97.44 193 ALA A CA 1
ATOM 1432 C C . ALA A 1 193 ? -10.168 2.010 -5.876 1.00 97.44 193 ALA A C 1
ATOM 1434 O O . ALA A 1 193 ? -11.022 2.659 -6.478 1.00 97.44 193 ALA A O 1
ATOM 1435 N N . LEU A 1 194 ? -9.276 2.596 -5.068 1.00 97.00 194 LEU A N 1
ATOM 1436 C CA . LEU A 1 194 ? -9.267 4.033 -4.780 1.00 97.00 194 LEU A CA 1
ATOM 1437 C C . LEU A 1 194 ? -8.926 4.877 -6.012 1.00 97.00 194 LEU A C 1
ATOM 1439 O O . LEU A 1 194 ? -9.571 5.895 -6.261 1.00 97.00 194 LEU A O 1
ATOM 1443 N N . PHE A 1 195 ? -7.906 4.465 -6.764 1.00 92.38 195 PHE A N 1
ATOM 1444 C CA . PHE A 1 195 ? -7.419 5.196 -7.941 1.00 92.38 195 PHE A CA 1
ATOM 1445 C C . PHE A 1 195 ? -7.962 4.641 -9.264 1.00 92.38 195 PHE A C 1
ATOM 1447 O O . PHE A 1 195 ? -7.747 5.237 -10.321 1.00 92.38 195 PHE A O 1
ATOM 1454 N N . GLY A 1 196 ? -8.690 3.524 -9.197 1.00 91.25 196 GLY A N 1
ATOM 1455 C CA . GLY A 1 196 ? -9.139 2.748 -10.344 1.00 91.25 196 GLY A CA 1
ATOM 1456 C C . GLY A 1 196 ? -8.015 1.910 -10.953 1.00 91.25 196 GLY A C 1
ATOM 1457 O O . GLY A 1 196 ? -6.833 2.180 -10.754 1.00 91.25 196 GLY A O 1
ATOM 1458 N N . ALA A 1 197 ? -8.397 0.897 -11.732 1.00 93.69 197 ALA A N 1
ATOM 1459 C CA . ALA A 1 197 ? -7.498 0.102 -12.564 1.00 93.69 197 ALA A CA 1
ATOM 1460 C C . ALA A 1 197 ? -8.231 -0.360 -13.839 1.00 93.69 197 ALA A C 1
ATOM 1462 O O . ALA A 1 197 ? -9.449 -0.582 -13.799 1.00 93.69 197 ALA A O 1
ATOM 1463 N N . PRO A 1 198 ? -7.536 -0.527 -14.981 1.00 95.25 198 PRO A N 1
ATOM 1464 C CA . PRO A 1 198 ? -8.126 -1.150 -16.160 1.00 95.25 198 PRO A CA 1
ATOM 1465 C C . PRO A 1 198 ? -8.684 -2.533 -15.815 1.00 95.25 198 PRO A C 1
ATOM 1467 O O . PRO A 1 198 ? -7.953 -3.385 -15.322 1.00 95.25 198 PRO A O 1
ATOM 1470 N N . HIS A 1 199 ? -9.973 -2.748 -16.093 1.00 98.06 199 HIS A N 1
ATOM 1471 C CA . HIS A 1 199 ? -10.666 -4.005 -15.792 1.00 98.06 199 HIS A CA 1
ATOM 1472 C C . HIS A 1 199 ? -10.617 -4.401 -14.303 1.00 98.06 199 HIS A C 1
ATOM 1474 O O . HIS A 1 199 ? -10.488 -5.582 -13.995 1.00 98.06 199 HIS A O 1
ATOM 1480 N N . LEU A 1 200 ? -10.750 -3.429 -13.389 1.00 98.06 200 LEU A N 1
ATOM 1481 C CA . LEU A 1 200 ? -10.735 -3.659 -11.937 1.00 98.06 200 LEU A CA 1
ATOM 1482 C C . LEU A 1 200 ? -11.631 -4.828 -11.494 1.00 98.06 200 LEU A C 1
ATOM 1484 O O . LEU A 1 200 ? -11.165 -5.679 -10.748 1.00 98.06 200 LEU A O 1
ATOM 1488 N N . ASP A 1 201 ? -12.860 -4.927 -12.005 1.00 98.31 201 ASP A N 1
ATOM 1489 C CA . ASP A 1 201 ? -13.772 -6.030 -11.661 1.00 98.31 201 ASP A CA 1
ATOM 1490 C C . ASP A 1 201 ? -13.189 -7.406 -12.019 1.00 98.31 201 ASP A C 1
ATOM 1492 O O . ASP A 1 201 ? -13.364 -8.369 -11.280 1.00 98.31 201 ASP A O 1
ATOM 1496 N N . ALA A 1 202 ? -12.453 -7.504 -13.132 1.00 98.75 202 ALA A N 1
ATOM 1497 C CA . ALA A 1 202 ? -11.784 -8.739 -13.525 1.00 98.75 202 ALA A CA 1
ATOM 1498 C C . ALA A 1 202 ? -10.572 -9.037 -12.630 1.00 98.75 202 ALA A C 1
ATOM 1500 O O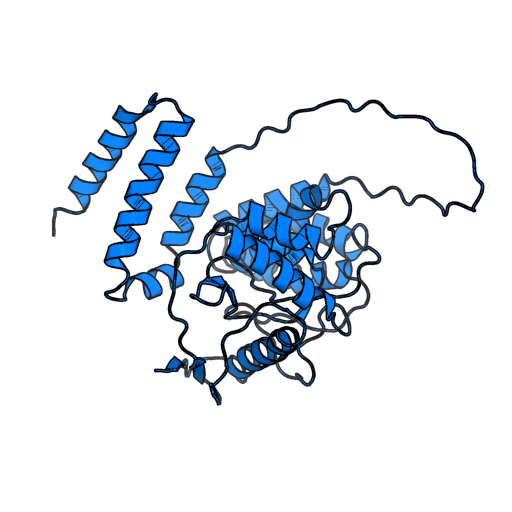 . ALA A 1 202 ? -10.363 -10.197 -12.289 1.00 98.75 202 ALA A O 1
ATOM 1501 N N . ILE A 1 203 ? -9.812 -8.011 -12.217 1.00 98.81 203 ILE A N 1
ATOM 1502 C CA . ILE A 1 203 ? -8.713 -8.158 -11.244 1.00 98.81 203 ILE A CA 1
ATOM 1503 C C . ILE A 1 203 ? -9.264 -8.705 -9.926 1.00 98.81 203 ILE A C 1
ATOM 1505 O O . ILE A 1 203 ? -8.761 -9.705 -9.425 1.00 98.81 203 ILE A O 1
ATOM 1509 N N . LEU A 1 204 ? -10.320 -8.083 -9.393 1.00 98.62 204 LEU A N 1
ATOM 1510 C CA . LEU A 1 204 ? -10.940 -8.495 -8.134 1.00 98.62 204 LEU A CA 1
ATOM 1511 C C . LEU A 1 204 ? -11.526 -9.907 -8.235 1.00 98.62 204 LEU A C 1
ATOM 1513 O O . LEU A 1 204 ? -11.274 -10.720 -7.357 1.00 98.62 204 LEU A O 1
ATOM 1517 N N . ALA A 1 205 ? -12.223 -10.232 -9.328 1.00 98.50 205 ALA A N 1
ATOM 1518 C CA . ALA A 1 205 ? -12.766 -11.572 -9.543 1.00 98.50 205 ALA A CA 1
ATOM 1519 C C . ALA A 1 205 ? -11.668 -12.642 -9.657 1.00 98.50 205 ALA A C 1
ATOM 1521 O O . ALA A 1 205 ? -11.798 -13.721 -9.090 1.00 98.50 205 ALA A O 1
ATOM 1522 N N . GLY A 1 206 ? -10.575 -12.355 -10.374 1.00 98.75 206 GLY A N 1
ATOM 1523 C CA . GLY A 1 206 ? -9.441 -13.275 -10.475 1.00 98.75 206 GLY A CA 1
ATOM 1524 C C . GLY A 1 206 ? -8.721 -13.469 -9.141 1.00 98.75 206 GLY A C 1
ATOM 1525 O O . GLY A 1 206 ? -8.291 -14.576 -8.832 1.00 98.75 206 GLY A O 1
ATOM 1526 N N . TYR A 1 207 ? -8.615 -12.408 -8.344 1.00 98.81 207 TYR A N 1
ATOM 1527 C CA . TYR A 1 207 ? -8.053 -12.479 -7.003 1.00 98.81 207 TYR A CA 1
ATOM 1528 C C . TYR A 1 207 ? -8.924 -13.331 -6.071 1.00 98.81 207 TYR A C 1
ATOM 1530 O O . TYR A 1 207 ? -8.415 -14.252 -5.438 1.00 98.81 207 TYR A O 1
ATOM 1538 N N . ASP A 1 208 ? -10.227 -13.049 -6.018 1.00 98.44 208 ASP A N 1
ATOM 1539 C CA . ASP A 1 208 ? -11.189 -13.731 -5.145 1.00 98.44 208 ASP A CA 1
ATOM 1540 C C . ASP A 1 208 ? -11.330 -15.226 -5.487 1.00 98.44 208 ASP A C 1
ATOM 1542 O O . ASP A 1 208 ? -11.401 -16.064 -4.595 1.00 98.44 208 ASP A O 1
ATOM 1546 N N . ASP A 1 209 ? -11.256 -15.587 -6.772 1.00 98.31 209 ASP A N 1
ATOM 1547 C CA . ASP A 1 209 ? -11.245 -16.987 -7.223 1.00 98.31 209 ASP A CA 1
ATOM 1548 C C . ASP A 1 209 ? -10.019 -17.769 -6.707 1.00 98.31 209 ASP A C 1
ATOM 1550 O O . ASP A 1 209 ? -10.132 -18.934 -6.325 1.00 98.31 209 ASP A O 1
ATOM 1554 N N . ALA A 1 210 ? -8.841 -17.134 -6.654 1.00 98.25 210 ALA A N 1
ATOM 1555 C CA . ALA A 1 210 ? -7.605 -17.774 -6.195 1.00 98.25 210 ALA A CA 1
ATOM 1556 C C . ALA A 1 210 ? -7.413 -17.731 -4.671 1.00 98.25 210 ALA A C 1
ATOM 1558 O O . ALA A 1 210 ? -6.846 -18.660 -4.093 1.00 98.25 210 ALA A O 1
ATOM 1559 N N . HIS A 1 211 ? -7.838 -16.646 -4.026 1.00 97.56 211 HIS A N 1
ATOM 1560 C CA . HIS A 1 211 ? -7.708 -16.431 -2.589 1.00 97.56 211 HIS A CA 1
ATOM 1561 C C . HIS A 1 211 ? -8.922 -15.634 -2.078 1.00 97.56 211 HIS A C 1
ATOM 1563 O O . HIS A 1 211 ? -8.833 -14.406 -1.941 1.00 97.56 211 HIS A O 1
ATOM 1569 N N . PRO A 1 212 ? -10.037 -16.329 -1.771 1.00 97.69 212 PRO A N 1
ATOM 1570 C CA . PRO A 1 212 ? -11.311 -15.705 -1.427 1.00 97.69 212 PRO A CA 1
ATOM 1571 C C . PRO A 1 212 ? -11.181 -14.636 -0.349 1.00 97.69 212 PRO A C 1
ATOM 1573 O O . PRO A 1 212 ? -10.487 -14.823 0.654 1.00 97.69 212 PRO A O 1
ATOM 1576 N N . LEU A 1 213 ? -11.817 -13.492 -0.564 1.00 96.38 213 LEU A N 1
ATOM 1577 C CA . LEU A 1 213 ? -11.893 -12.406 0.404 1.00 96.38 213 LEU A CA 1
ATOM 1578 C C . LEU A 1 213 ? -12.899 -12.752 1.502 1.00 96.38 213 LEU A C 1
ATOM 1580 O O . LEU A 1 213 ? -13.924 -13.388 1.256 1.00 96.38 213 LEU A O 1
ATOM 1584 N N . ALA A 1 214 ? -12.599 -12.349 2.735 1.00 94.69 214 ALA A N 1
ATOM 1585 C CA . ALA A 1 214 ? -13.495 -12.612 3.851 1.00 94.69 214 ALA A CA 1
ATOM 1586 C C . ALA A 1 214 ? -14.811 -11.834 3.692 1.00 94.69 214 ALA A C 1
ATOM 1588 O O . ALA A 1 214 ? -14.810 -10.679 3.254 1.00 94.69 214 ALA A O 1
ATOM 1589 N N . ASP A 1 215 ? -15.926 -12.438 4.111 1.00 92.88 215 ASP A N 1
ATOM 1590 C CA . ASP A 1 215 ? -17.260 -11.835 4.021 1.00 92.88 215 ASP A CA 1
ATOM 1591 C C . ASP A 1 215 ? -17.268 -10.369 4.502 1.00 92.88 215 ASP A C 1
ATOM 1593 O O . ASP A 1 215 ? -16.735 -10.018 5.563 1.00 92.88 215 ASP A O 1
ATOM 1597 N N . GLY A 1 216 ? -17.891 -9.492 3.711 1.00 92.12 216 GLY A N 1
ATOM 1598 C CA . GLY A 1 216 ? -18.011 -8.066 4.020 1.00 92.12 216 GLY A CA 1
ATOM 1599 C C . GLY A 1 216 ? -16.754 -7.229 3.758 1.00 92.12 216 GLY A C 1
ATOM 1600 O O . GLY A 1 216 ? -16.695 -6.092 4.235 1.00 92.12 216 GLY A O 1
ATOM 1601 N N . TRP A 1 217 ? -15.771 -7.744 3.013 1.00 95.38 217 TRP A N 1
ATOM 1602 C CA . TRP A 1 217 ? -14.573 -6.994 2.611 1.00 95.38 217 TRP A CA 1
ATOM 1603 C C . TRP A 1 217 ? -14.915 -5.685 1.889 1.00 95.38 217 TRP A C 1
ATOM 1605 O O . TRP A 1 217 ? -14.258 -4.667 2.103 1.00 95.38 217 TRP A O 1
ATOM 1615 N N . GLU A 1 218 ? -16.006 -5.640 1.119 1.00 95.69 218 GLU A N 1
ATOM 1616 C CA . GLU A 1 218 ? -16.439 -4.430 0.416 1.00 95.69 218 GLU A CA 1
ATOM 1617 C C . GLU A 1 218 ? -16.745 -3.289 1.395 1.00 95.69 218 GLU A C 1
ATOM 1619 O O . GLU A 1 218 ? -16.460 -2.120 1.123 1.00 95.69 218 GLU A O 1
ATOM 1624 N N . ALA A 1 219 ? -17.293 -3.621 2.569 1.00 95.69 219 ALA A N 1
ATOM 1625 C CA . ALA A 1 219 ? -17.556 -2.653 3.627 1.00 95.69 219 ALA A CA 1
ATOM 1626 C C . ALA A 1 219 ? -16.265 -2.180 4.319 1.00 95.69 219 ALA A C 1
ATOM 1628 O O . ALA A 1 219 ? -16.238 -1.066 4.850 1.00 95.69 219 ALA A O 1
ATOM 1629 N N . ARG A 1 220 ? -15.195 -2.988 4.285 1.00 96.88 220 ARG A N 1
ATOM 1630 C CA . ARG A 1 220 ? -13.865 -2.663 4.825 1.00 96.88 220 ARG A CA 1
ATOM 1631 C C . ARG A 1 220 ? -12.981 -1.888 3.844 1.00 96.88 220 ARG A C 1
ATOM 1633 O O . ARG A 1 220 ? -11.975 -1.326 4.266 1.00 96.88 220 ARG A O 1
ATOM 1640 N N . VAL A 1 221 ? -13.363 -1.725 2.576 1.00 98.31 221 VAL A N 1
ATOM 1641 C CA . VAL A 1 221 ? -12.576 -0.927 1.612 1.00 98.31 221 VAL A CA 1
ATOM 1642 C C . VAL A 1 221 ? -12.204 0.474 2.145 1.00 98.31 221 VAL A C 1
ATOM 1644 O O . VAL A 1 221 ? -11.024 0.821 2.091 1.00 98.31 221 VAL A O 1
ATOM 1647 N N . PRO A 1 222 ? -13.115 1.280 2.737 1.00 98.31 222 PRO A N 1
ATOM 1648 C CA . PRO A 1 222 ? -12.746 2.582 3.302 1.00 98.31 222 PRO A CA 1
ATOM 1649 C C . PRO A 1 222 ? -11.720 2.507 4.446 1.00 98.31 222 PRO A C 1
ATOM 1651 O O . PRO A 1 222 ? -10.925 3.430 4.599 1.00 98.31 222 PRO A O 1
ATOM 1654 N N . LEU A 1 223 ? -11.714 1.421 5.230 1.00 98.56 223 LEU A N 1
ATOM 1655 C CA . LEU A 1 223 ? -10.729 1.179 6.290 1.00 98.56 223 LEU A CA 1
ATOM 1656 C C . LEU A 1 223 ? -9.327 1.012 5.691 1.00 98.56 223 LEU A C 1
ATOM 1658 O O . LEU A 1 223 ? -8.388 1.719 6.072 1.00 98.56 223 LEU A O 1
ATOM 1662 N N . HIS A 1 224 ? -9.208 0.152 4.683 1.00 98.62 224 HIS A N 1
ATOM 1663 C CA . HIS A 1 224 ? -7.958 -0.091 3.964 1.00 98.62 224 HIS A CA 1
ATOM 1664 C C . HIS A 1 224 ? -7.508 1.095 3.087 1.00 98.62 224 HIS A C 1
ATOM 1666 O O . HIS A 1 224 ? -6.331 1.214 2.753 1.00 98.62 224 HIS A O 1
ATOM 1672 N N . GLN A 1 225 ? -8.408 2.030 2.765 1.00 98.75 225 GLN A N 1
ATOM 1673 C CA . GLN A 1 225 ? -8.070 3.268 2.054 1.00 98.75 225 GLN A CA 1
ATOM 1674 C C . GLN A 1 225 ? -7.512 4.378 2.957 1.00 98.75 225 GLN A C 1
ATOM 1676 O O . GLN A 1 225 ? -6.963 5.349 2.432 1.00 98.75 225 GLN A O 1
ATOM 1681 N N . LEU A 1 226 ? -7.595 4.263 4.290 1.00 98.81 226 LEU A N 1
ATOM 1682 C CA . LEU A 1 226 ? -7.049 5.284 5.196 1.00 98.81 226 LEU A CA 1
ATOM 1683 C C . LEU A 1 226 ? -5.550 5.520 4.972 1.00 98.81 226 LEU A C 1
ATOM 1685 O O . LEU A 1 226 ? -5.121 6.67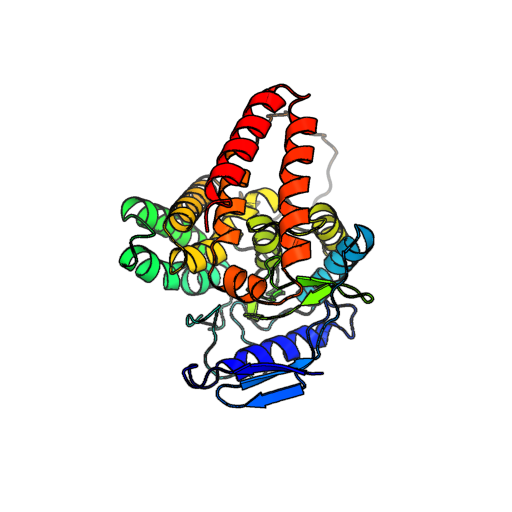1 4.937 1.00 98.81 226 LEU A O 1
ATOM 1689 N N . HIS A 1 227 ? -4.762 4.460 4.773 1.00 98.38 227 HIS A N 1
ATOM 1690 C CA . HIS A 1 227 ? -3.326 4.572 4.520 1.00 98.38 227 HIS A CA 1
ATOM 1691 C C . HIS A 1 227 ? -3.000 5.378 3.250 1.00 98.38 227 HIS A C 1
ATOM 1693 O O . HIS A 1 227 ? -2.380 6.442 3.377 1.00 98.38 227 HIS A O 1
ATOM 1699 N N . PRO A 1 228 ? -3.429 4.964 2.037 1.00 97.25 228 PRO A N 1
ATOM 1700 C CA . PRO A 1 228 ? -3.113 5.720 0.831 1.00 97.25 228 PRO A CA 1
ATOM 1701 C C . PRO A 1 228 ? -3.684 7.142 0.878 1.00 97.25 228 PRO A C 1
ATOM 1703 O O . PRO A 1 228 ? -3.016 8.079 0.438 1.00 97.25 228 PRO A O 1
ATOM 1706 N N . LEU A 1 229 ? -4.868 7.352 1.466 1.00 98.50 229 LEU A N 1
ATOM 1707 C CA . LEU A 1 229 ? -5.445 8.689 1.619 1.00 98.50 229 LEU A CA 1
ATOM 1708 C C . LEU A 1 229 ? -4.624 9.584 2.555 1.00 98.50 229 LEU A C 1
ATOM 1710 O O . LEU A 1 229 ? -4.442 10.760 2.243 1.00 98.50 229 LEU A O 1
ATOM 1714 N N . ALA A 1 230 ? -4.090 9.056 3.658 1.00 98.00 230 ALA A N 1
ATOM 1715 C CA . ALA A 1 230 ? -3.242 9.816 4.575 1.00 98.00 230 ALA A CA 1
ATOM 1716 C C . ALA A 1 230 ? -1.904 10.198 3.931 1.00 98.00 230 ALA A C 1
ATOM 1718 O O . ALA A 1 230 ? -1.485 11.355 4.015 1.00 98.00 230 ALA A O 1
ATOM 1719 N N . VAL A 1 231 ? -1.289 9.270 3.194 1.00 96.25 231 VAL A N 1
ATOM 1720 C CA . VAL A 1 231 ? -0.070 9.525 2.409 1.00 96.25 231 VAL A CA 1
ATOM 1721 C C . VAL A 1 231 ? -0.302 10.641 1.385 1.00 96.25 231 VAL A C 1
ATOM 1723 O O . VAL A 1 231 ? 0.516 11.557 1.260 1.00 96.25 231 VAL A O 1
ATOM 1726 N N . HIS A 1 232 ? -1.439 10.618 0.682 1.00 95.19 232 HIS A N 1
ATOM 1727 C CA . HIS A 1 232 ? -1.766 11.644 -0.305 1.00 95.19 232 HIS A CA 1
ATOM 1728 C C . HIS A 1 232 ? -2.151 12.977 0.342 1.00 95.19 232 HIS A C 1
ATOM 1730 O O . HIS A 1 232 ? -1.680 14.022 -0.109 1.00 95.19 232 HIS A O 1
ATOM 1736 N N . ALA A 1 233 ? -2.916 12.969 1.434 1.00 96.38 233 ALA A N 1
ATOM 1737 C CA . ALA A 1 233 ? -3.256 14.173 2.191 1.00 96.38 233 ALA A CA 1
ATOM 1738 C C . ALA A 1 233 ? -2.006 14.881 2.732 1.00 96.38 233 ALA A C 1
ATOM 1740 O O . ALA A 1 233 ? -1.969 16.107 2.782 1.00 96.38 233 ALA A O 1
ATOM 1741 N N . ALA A 1 234 ? -0.939 14.148 3.050 1.00 94.56 234 ALA A N 1
ATOM 1742 C CA . ALA A 1 234 ? 0.313 14.750 3.486 1.00 94.56 234 ALA A CA 1
ATOM 1743 C C . ALA A 1 234 ? 1.037 15.571 2.394 1.00 94.56 234 ALA A C 1
ATOM 1745 O O . ALA A 1 234 ? 1.900 16.374 2.744 1.00 94.56 234 ALA A O 1
ATOM 1746 N N . GLY A 1 235 ? 0.733 15.411 1.093 1.00 88.88 235 GLY A N 1
ATOM 1747 C CA . GLY A 1 235 ? 1.512 16.069 0.024 1.00 88.88 235 GLY A CA 1
ATOM 1748 C C . GLY A 1 235 ? 0.798 16.509 -1.259 1.00 88.88 235 GLY A C 1
ATOM 1749 O O . GLY A 1 235 ? 1.395 17.267 -2.013 1.00 88.88 235 GLY A O 1
ATOM 1750 N N . HIS A 1 236 ? -0.437 16.078 -1.525 1.00 88.00 236 HIS A N 1
ATOM 1751 C CA . HIS A 1 236 ? -1.076 16.230 -2.845 1.00 88.00 236 HIS A CA 1
ATOM 1752 C C . HIS A 1 236 ? -2.337 17.104 -2.843 1.00 88.00 236 HIS A C 1
ATOM 1754 O O . HIS A 1 236 ? -2.885 17.384 -3.906 1.00 88.00 236 HIS A O 1
ATOM 1760 N N . GLY A 1 237 ? -2.783 17.571 -1.674 1.00 89.38 237 GLY A N 1
ATOM 1761 C CA . GLY A 1 237 ? -3.780 18.634 -1.563 1.00 89.38 237 GLY A CA 1
ATOM 1762 C C . GLY A 1 237 ? -5.002 18.304 -0.695 1.00 89.38 237 GLY A C 1
ATOM 1763 O O . GLY A 1 237 ? -5.175 17.170 -0.237 1.00 89.38 237 GLY A O 1
ATOM 1764 N N . PRO A 1 238 ? -5.894 19.289 -0.471 1.00 94.38 238 PRO A N 1
ATOM 1765 C CA . PRO A 1 238 ? -6.996 19.162 0.487 1.00 94.38 238 PRO A CA 1
ATOM 1766 C C . PRO A 1 238 ? -8.129 18.211 0.072 1.00 94.38 238 PRO A C 1
ATOM 1768 O O . PRO A 1 238 ? -8.982 17.878 0.896 1.00 94.38 238 PRO A O 1
ATOM 1771 N N . SER A 1 239 ? -8.211 17.808 -1.201 1.00 96.19 239 SER A N 1
ATOM 1772 C CA . SER A 1 239 ? -9.205 16.825 -1.663 1.00 96.19 239 SER A CA 1
ATOM 1773 C C . SER A 1 239 ? -8.981 15.458 -1.019 1.00 96.19 239 SER A C 1
ATOM 1775 O O . SER A 1 239 ? -9.942 14.853 -0.541 1.00 96.19 239 SER A O 1
ATOM 1777 N N . TYR A 1 240 ? -7.721 15.035 -0.899 1.00 97.12 240 TYR A N 1
ATOM 1778 C CA . TYR A 1 240 ? -7.339 13.805 -0.208 1.00 97.12 240 TYR A CA 1
ATOM 1779 C C . TYR A 1 240 ? -7.619 13.863 1.293 1.00 97.12 240 TYR A C 1
ATOM 1781 O O . TYR A 1 240 ? -8.088 12.878 1.852 1.00 97.12 240 TYR A O 1
ATOM 1789 N N . GLY A 1 241 ? -7.427 15.017 1.941 1.00 97.62 241 GLY A N 1
ATOM 1790 C CA . GLY A 1 241 ? -7.779 15.181 3.356 1.00 97.62 241 GLY A CA 1
ATOM 1791 C C . GLY A 1 241 ? -9.282 15.044 3.621 1.00 97.62 241 GLY A C 1
ATOM 1792 O O . GLY A 1 241 ? -9.680 14.374 4.570 1.00 97.62 241 GLY A O 1
ATOM 1793 N N . ARG A 1 242 ? -10.134 15.588 2.738 1.00 97.94 242 ARG A N 1
ATOM 1794 C CA . ARG A 1 242 ? -11.593 15.369 2.815 1.00 97.94 242 ARG A CA 1
ATOM 1795 C C . ARG A 1 242 ? -11.965 13.905 2.598 1.00 97.94 242 ARG A C 1
ATOM 1797 O O . ARG A 1 242 ? -12.795 13.377 3.326 1.00 97.94 242 ARG A O 1
ATOM 1804 N N . ALA A 1 243 ? -11.350 13.248 1.615 1.00 98.31 243 ALA A N 1
ATOM 1805 C CA . ALA A 1 243 ? -11.591 11.831 1.355 1.00 98.31 243 ALA A CA 1
ATOM 1806 C C . ALA A 1 243 ? -11.136 10.943 2.529 1.00 98.31 243 ALA A C 1
ATOM 1808 O O . ALA A 1 243 ? -11.848 10.008 2.885 1.00 98.31 243 ALA A O 1
ATOM 1809 N N . LEU A 1 244 ? -10.007 11.268 3.172 1.00 98.69 244 LEU A N 1
ATOM 1810 C CA . LEU A 1 244 ? -9.528 10.597 4.383 1.00 98.69 244 LEU A CA 1
ATOM 1811 C C . LEU A 1 244 ? -10.540 10.710 5.530 1.00 98.69 244 LEU A C 1
ATOM 1813 O O . LEU A 1 244 ? -10.856 9.714 6.176 1.00 98.69 244 LEU A O 1
ATOM 1817 N N . ALA A 1 245 ? -11.077 11.910 5.758 1.00 98.50 245 ALA A N 1
ATOM 1818 C CA . ALA A 1 245 ? -12.090 12.151 6.782 1.00 98.50 245 ALA A CA 1
ATOM 1819 C C . ALA A 1 245 ? -13.403 11.405 6.491 1.00 98.50 245 ALA A C 1
ATOM 1821 O O . ALA A 1 245 ? -13.965 10.773 7.386 1.00 98.50 245 ALA A O 1
ATOM 1822 N N . ASP A 1 246 ? -13.859 11.418 5.234 1.00 98.50 246 ASP A N 1
ATOM 1823 C CA . ASP A 1 246 ? -15.039 10.670 4.782 1.00 98.50 246 ASP A CA 1
ATOM 1824 C C . ASP A 1 246 ? -14.854 9.154 4.992 1.00 98.50 246 ASP A C 1
ATOM 1826 O O . ASP A 1 246 ? -15.770 8.469 5.458 1.00 98.50 246 ASP A O 1
ATOM 1830 N N . ALA A 1 247 ? -13.671 8.620 4.671 1.00 98.62 247 ALA A N 1
ATOM 1831 C CA . ALA A 1 247 ? -13.331 7.218 4.892 1.00 98.62 247 ALA A CA 1
ATOM 1832 C C . ALA A 1 247 ? -13.318 6.876 6.390 1.00 98.62 247 ALA A C 1
ATOM 1834 O O . ALA A 1 247 ? -13.954 5.907 6.798 1.00 98.62 247 ALA A O 1
ATOM 1835 N N . ALA A 1 248 ? -12.701 7.713 7.229 1.00 98.69 248 ALA A N 1
ATOM 1836 C CA . ALA A 1 248 ? -12.701 7.531 8.679 1.00 98.69 248 ALA A CA 1
ATOM 1837 C C . ALA A 1 248 ? -14.116 7.564 9.275 1.00 98.69 248 ALA A C 1
ATOM 1839 O O . ALA A 1 248 ? -14.458 6.727 10.108 1.00 98.69 248 ALA A O 1
ATOM 1840 N N . ALA A 1 249 ? -14.981 8.469 8.810 1.00 98.44 249 ALA A N 1
ATOM 1841 C CA . ALA A 1 249 ? -16.380 8.508 9.228 1.00 98.44 249 ALA A CA 1
ATOM 1842 C C . ALA A 1 249 ? -17.134 7.216 8.861 1.00 98.44 249 ALA A C 1
ATOM 1844 O O . ALA A 1 249 ? -17.948 6.734 9.650 1.00 98.44 249 ALA A O 1
ATOM 1845 N N . ARG A 1 250 ? -16.835 6.615 7.700 1.00 98.06 250 ARG A N 1
ATOM 1846 C CA . ARG A 1 250 ? -17.378 5.302 7.311 1.00 98.06 250 ARG A CA 1
ATOM 1847 C C . ARG A 1 250 ? -16.867 4.180 8.207 1.00 98.06 250 ARG A C 1
ATOM 1849 O O . ARG A 1 250 ? -17.678 3.367 8.634 1.00 98.06 250 ARG A O 1
ATOM 1856 N N . VAL A 1 251 ? -15.579 4.177 8.561 1.00 97.81 251 VAL A N 1
ATOM 1857 C CA . VAL A 1 251 ? -15.024 3.230 9.547 1.00 97.81 251 VAL A CA 1
ATOM 1858 C C . VAL A 1 251 ? -15.733 3.369 10.892 1.00 97.81 251 VAL A C 1
ATOM 1860 O O . VAL A 1 251 ? -16.135 2.376 11.493 1.00 97.81 251 VAL A O 1
ATOM 1863 N N . LEU A 1 252 ? -15.977 4.601 11.345 1.00 97.38 252 LEU A N 1
ATOM 1864 C CA . LEU A 1 252 ? -16.718 4.855 12.580 1.00 97.38 252 LEU A CA 1
ATOM 1865 C C . LEU A 1 252 ? -18.168 4.344 12.532 1.00 97.38 252 LEU A C 1
ATOM 1867 O O . LEU A 1 252 ? -18.722 4.012 13.579 1.00 97.38 252 LEU A O 1
ATOM 1871 N N . ALA A 1 253 ? -18.767 4.256 11.346 1.00 96.25 253 ALA A N 1
ATOM 1872 C CA . ALA A 1 253 ? -20.105 3.710 11.147 1.00 96.25 253 ALA A CA 1
ATOM 1873 C C . ALA A 1 253 ? -20.135 2.176 11.013 1.00 96.25 253 ALA A C 1
ATOM 1875 O O . ALA A 1 253 ? -21.217 1.592 11.101 1.00 96.25 253 ALA A O 1
ATOM 1876 N N . LEU A 1 254 ? -18.985 1.511 10.826 1.00 93.38 254 LEU A N 1
ATOM 1877 C CA . LEU A 1 254 ? -18.924 0.051 10.814 1.00 93.38 254 LEU A CA 1
ATOM 1878 C C . LEU A 1 254 ? -19.308 -0.492 12.192 1.00 93.38 254 LEU A C 1
ATOM 1880 O O . LEU A 1 254 ? -18.745 -0.100 13.225 1.00 93.38 254 LEU A O 1
ATOM 1884 N N . GLN A 1 255 ? -20.287 -1.396 12.195 1.00 78.50 255 GLN A N 1
ATOM 1885 C CA . GLN A 1 255 ? -20.699 -2.111 13.395 1.00 78.50 255 GLN A CA 1
ATOM 1886 C C . GLN A 1 255 ? -19.534 -2.965 13.893 1.00 78.50 255 GLN A C 1
ATOM 1888 O O . GLN A 1 255 ? -18.815 -3.563 13.094 1.00 78.50 255 GLN A O 1
ATOM 1893 N N . ARG A 1 256 ? -19.361 -3.042 15.218 1.00 63.66 256 ARG A N 1
ATOM 1894 C CA . ARG A 1 256 ? -18.436 -4.013 15.807 1.00 63.66 256 ARG A CA 1
ATOM 1895 C C . ARG A 1 256 ? -18.854 -5.409 15.350 1.00 63.66 256 ARG A C 1
ATOM 1897 O O . ARG A 1 256 ? -20.034 -5.737 15.524 1.00 63.66 256 ARG A O 1
ATOM 1904 N N . PRO A 1 257 ? -17.940 -6.232 14.815 1.00 53.41 257 PRO A N 1
ATOM 1905 C CA . PRO A 1 257 ? -18.229 -7.638 14.619 1.00 53.41 257 PRO A CA 1
ATOM 1906 C C . PRO A 1 257 ? -18.708 -8.194 15.960 1.00 53.41 257 PRO A C 1
ATOM 1908 O O . PRO A 1 257 ? -18.013 -8.108 16.974 1.00 53.41 257 PRO A O 1
ATOM 1911 N N . THR A 1 258 ? -19.939 -8.700 16.017 1.00 42.81 258 THR A N 1
ATOM 1912 C CA . THR A 1 258 ? -20.373 -9.451 17.193 1.00 42.81 258 THR A CA 1
ATOM 1913 C C . THR A 1 258 ? -19.490 -10.684 17.262 1.00 42.81 258 THR A C 1
ATOM 1915 O O . THR A 1 258 ? -19.669 -11.597 16.453 1.00 42.81 258 THR A O 1
ATOM 1918 N N . VAL A 1 259 ? -18.547 -10.710 18.206 1.00 41.84 259 VAL A N 1
ATOM 1919 C CA . VAL A 1 259 ? -17.818 -11.924 18.577 1.00 41.84 259 VAL A CA 1
ATOM 1920 C C . VAL A 1 259 ? -18.877 -12.984 18.860 1.00 41.84 259 VAL A C 1
ATOM 1922 O O . VAL A 1 259 ? -19.617 -12.885 19.841 1.00 41.84 259 VAL A O 1
ATOM 1925 N N . ARG A 1 260 ? -19.024 -13.970 17.972 1.00 36.72 260 ARG A N 1
ATOM 1926 C CA . ARG A 1 260 ? -19.817 -15.152 18.303 1.00 36.72 260 ARG A CA 1
ATOM 1927 C C . ARG A 1 260 ? -18.989 -15.928 19.325 1.00 36.72 260 ARG A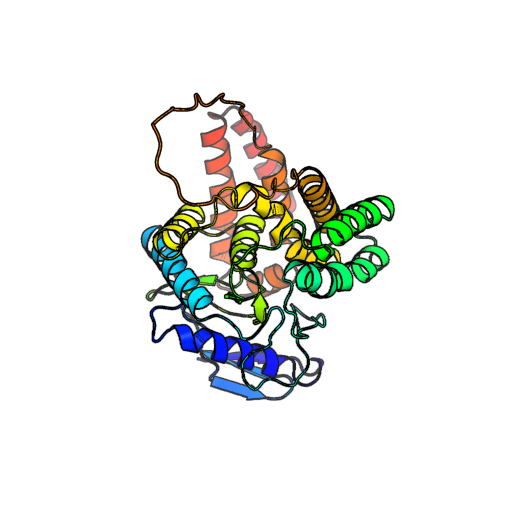 C 1
ATOM 1929 O O . ARG A 1 260 ? -17.899 -16.364 18.962 1.00 36.72 260 ARG A O 1
ATOM 1936 N N . PRO A 1 261 ? -19.451 -16.113 20.575 1.00 33.59 261 PRO A N 1
ATOM 1937 C CA . PRO A 1 261 ? -18.785 -17.048 21.468 1.00 33.59 261 PRO A CA 1
ATOM 1938 C C . PRO A 1 261 ? -18.781 -18.425 20.795 1.00 33.59 261 PRO A C 1
ATOM 1940 O O . PRO A 1 261 ? -19.766 -18.805 20.151 1.00 33.59 261 PRO A O 1
ATOM 1943 N N . GLY A 1 262 ? -17.636 -19.107 20.884 1.00 35.69 262 GLY A N 1
ATOM 1944 C CA . GLY A 1 262 ? -17.322 -20.336 20.161 1.00 35.69 262 GLY A CA 1
ATOM 1945 C C . GLY A 1 262 ? -18.492 -21.314 20.103 1.00 35.69 262 GLY A C 1
ATOM 1946 O O . GLY A 1 262 ? -19.107 -21.644 21.117 1.00 35.69 262 GLY A O 1
ATOM 1947 N N . ARG A 1 263 ? -18.814 -21.768 18.889 1.00 36.12 263 ARG A N 1
ATOM 1948 C CA . ARG A 1 263 ? -19.748 -22.874 18.696 1.00 36.12 263 ARG A CA 1
ATOM 1949 C C . ARG A 1 263 ? -19.057 -24.155 19.131 1.00 36.12 263 ARG A C 1
ATOM 1951 O O . ARG A 1 263 ? -18.258 -24.712 18.384 1.00 36.12 263 ARG A O 1
ATOM 1958 N N . ASP A 1 264 ? -19.423 -24.615 20.318 1.00 36.03 264 ASP A N 1
ATOM 1959 C CA . ASP A 1 264 ? -19.332 -26.023 20.664 1.00 36.03 264 ASP A CA 1
ATOM 1960 C C . ASP A 1 264 ? -20.076 -26.833 19.592 1.00 36.03 264 ASP A C 1
ATOM 1962 O O . ASP A 1 264 ? -21.179 -26.478 19.155 1.00 36.03 264 ASP A O 1
ATOM 1966 N N . ALA A 1 265 ? -19.434 -27.888 19.104 1.00 38.25 265 ALA A N 1
ATOM 1967 C CA . ALA A 1 265 ? -19.960 -28.712 18.034 1.00 38.25 265 ALA A CA 1
ATOM 1968 C C . ALA A 1 265 ? -21.215 -29.457 18.508 1.00 38.25 265 ALA A C 1
ATOM 1970 O O . ALA A 1 265 ? -21.144 -30.378 19.317 1.00 38.25 265 ALA A O 1
ATOM 1971 N N . THR A 1 266 ? -22.384 -29.115 17.967 1.00 31.78 266 THR A N 1
ATOM 1972 C CA . THR A 1 266 ? -23.524 -30.041 17.932 1.00 31.78 266 THR A CA 1
ATOM 1973 C C . THR A 1 266 ? -24.421 -29.752 16.730 1.00 31.78 266 THR A C 1
ATOM 1975 O O . THR A 1 266 ? -24.870 -28.630 16.505 1.00 31.78 266 THR A O 1
ATOM 1978 N N . LEU A 1 267 ? -24.637 -30.794 15.921 1.00 40.16 267 LEU A N 1
ATOM 1979 C CA . LEU A 1 267 ? -25.525 -30.817 14.760 1.00 40.16 267 LEU A CA 1
ATOM 1980 C C . LEU A 1 267 ? -26.963 -30.425 15.139 1.00 40.16 267 LEU A C 1
ATOM 1982 O O . LEU A 1 267 ? -27.507 -30.952 16.106 1.00 40.16 267 LEU A O 1
ATOM 1986 N N . GLY A 1 268 ? -27.631 -29.636 14.289 1.00 29.53 268 GLY A N 1
ATOM 1987 C CA . GLY A 1 268 ? -29.086 -29.486 14.368 1.00 29.53 268 GLY A CA 1
ATOM 1988 C C . GLY A 1 268 ? -29.711 -28.443 13.439 1.00 29.53 268 GLY A C 1
ATOM 1989 O O . GLY A 1 268 ? -29.741 -27.270 13.767 1.00 29.53 268 GLY A O 1
ATOM 1990 N N . ALA A 1 269 ? -30.286 -28.934 12.337 1.00 32.00 269 ALA A N 1
ATOM 1991 C CA . ALA A 1 269 ? -31.441 -28.416 11.588 1.00 32.00 269 ALA A CA 1
ATOM 1992 C C . ALA A 1 269 ? -31.428 -27.012 10.921 1.00 32.00 269 ALA A C 1
ATOM 1994 O O . ALA A 1 269 ? -31.235 -25.960 11.517 1.00 32.00 269 ALA A O 1
ATOM 1995 N N . ARG A 1 270 ? -31.767 -27.066 9.625 1.00 40.44 270 ARG A N 1
ATOM 1996 C CA . ARG A 1 270 ? -32.037 -26.003 8.645 1.00 40.44 270 ARG A CA 1
ATOM 1997 C C . ARG A 1 270 ? -33.003 -24.910 9.128 1.00 40.44 270 ARG A C 1
ATOM 1999 O O . ARG A 1 270 ? -34.094 -25.213 9.600 1.00 40.44 270 ARG A O 1
ATOM 2006 N N . GLY A 1 271 ? -32.667 -23.664 8.799 1.00 29.20 271 GLY A N 1
ATOM 2007 C CA . GLY A 1 271 ? -33.596 -22.538 8.687 1.00 29.20 271 GLY A CA 1
ATOM 2008 C C . GLY A 1 271 ? -33.011 -21.477 7.750 1.00 29.20 271 GLY A C 1
ATOM 2009 O O . GLY A 1 271 ? -31.920 -20.974 7.993 1.00 29.20 271 GLY A O 1
ATOM 2010 N N . THR A 1 272 ? -33.695 -21.181 6.647 1.00 29.27 272 THR A N 1
ATOM 2011 C CA . THR A 1 272 ? -33.322 -20.141 5.671 1.00 29.27 272 THR A CA 1
ATOM 2012 C C . THR A 1 272 ? -33.669 -18.744 6.199 1.00 29.27 272 THR A C 1
ATOM 2014 O O . THR A 1 272 ? -34.832 -18.547 6.565 1.00 29.27 272 THR A O 1
ATOM 2017 N N . PRO A 1 273 ? -32.762 -17.748 6.173 1.00 30.39 273 PRO A N 1
ATOM 2018 C CA . PRO A 1 273 ? -33.137 -16.355 6.371 1.00 30.39 273 PRO A CA 1
ATOM 2019 C C . PRO A 1 273 ? -33.494 -15.677 5.041 1.00 30.39 273 PRO A C 1
ATOM 2021 O O . PRO A 1 273 ? -32.869 -15.893 4.006 1.00 30.39 273 PRO A O 1
ATOM 2024 N N . ARG A 1 274 ? -34.534 -14.847 5.106 1.00 26.42 274 ARG A N 1
ATOM 2025 C CA . ARG A 1 274 ? -35.049 -13.971 4.049 1.00 26.42 274 ARG A CA 1
ATOM 2026 C C . ARG A 1 274 ? -34.161 -12.719 3.989 1.00 26.42 274 ARG A C 1
ATOM 2028 O O . ARG A 1 274 ? -33.938 -12.111 5.031 1.00 26.42 274 ARG A O 1
ATOM 2035 N N . VAL A 1 275 ? -33.671 -12.350 2.806 1.00 29.69 275 VAL A N 1
ATOM 2036 C CA . VAL A 1 275 ? -32.875 -11.129 2.584 1.00 29.69 275 VAL A CA 1
ATOM 2037 C C . VAL A 1 275 ? -33.818 -9.958 2.302 1.00 29.69 275 VAL A C 1
ATOM 2039 O O . VAL A 1 275 ? -34.692 -10.070 1.442 1.00 29.69 275 VAL A O 1
ATOM 2042 N N . ASP A 1 276 ? -33.639 -8.864 3.040 1.00 26.02 276 ASP A N 1
ATOM 2043 C CA . ASP A 1 276 ? -34.260 -7.558 2.805 1.00 26.02 276 ASP A CA 1
ATOM 2044 C C . ASP A 1 276 ? -33.297 -6.700 1.964 1.00 26.02 276 ASP A C 1
ATOM 2046 O O . ASP A 1 276 ? -32.104 -6.634 2.265 1.00 26.02 276 ASP A O 1
ATOM 2050 N N . GLN A 1 277 ? -33.789 -6.113 0.871 1.00 25.64 277 GLN A N 1
ATOM 2051 C CA . GLN A 1 277 ? -32.992 -5.342 -0.088 1.00 25.64 277 GLN A CA 1
ATOM 2052 C C . GLN A 1 277 ? -33.118 -3.846 0.213 1.00 25.64 277 GLN A C 1
ATOM 2054 O O . GLN A 1 277 ? -34.141 -3.234 -0.082 1.00 25.64 277 GLN A O 1
ATOM 2059 N N . GLY A 1 278 ? -32.058 -3.249 0.759 1.00 24.80 278 GLY A N 1
ATOM 2060 C CA . GLY A 1 278 ? -31.871 -1.799 0.801 1.00 24.80 278 GLY A CA 1
ATOM 2061 C C . GLY A 1 278 ? -30.811 -1.374 -0.215 1.00 24.80 278 GLY A C 1
ATOM 2062 O O . GLY A 1 278 ? -29.639 -1.708 -0.055 1.00 24.80 278 GLY A O 1
ATOM 2063 N N . GLU A 1 279 ? -31.217 -0.657 -1.264 1.00 27.36 279 GLU A N 1
ATOM 2064 C CA . GLU A 1 279 ? -30.325 -0.066 -2.271 1.00 27.36 279 GLU A CA 1
ATOM 2065 C C . GLU A 1 279 ? -29.398 0.995 -1.650 1.00 27.36 279 GLU A C 1
ATOM 2067 O O . GLU A 1 279 ? -29.856 1.952 -1.023 1.00 27.36 279 GLU A O 1
ATOM 2072 N N . VAL A 1 280 ? -28.088 0.876 -1.885 1.00 28.38 280 VAL A N 1
ATOM 2073 C CA . VAL A 1 280 ? -27.110 1.944 -1.628 1.00 28.38 280 VAL A CA 1
ATOM 2074 C C . VAL A 1 280 ? -26.728 2.567 -2.970 1.00 28.38 280 VAL A C 1
ATOM 2076 O O . VAL A 1 280 ? -26.052 1.957 -3.793 1.00 28.38 280 VAL A O 1
ATOM 2079 N N . MET A 1 281 ? -27.185 3.798 -3.195 1.00 25.94 281 MET A N 1
ATOM 2080 C CA . MET A 1 281 ? -26.916 4.589 -4.397 1.00 25.94 281 MET A CA 1
ATOM 2081 C C . MET A 1 281 ? -25.507 5.205 -4.341 1.00 25.94 281 MET A C 1
ATOM 2083 O O . MET A 1 281 ? -25.176 5.948 -3.417 1.00 25.94 281 MET A O 1
ATOM 2087 N N . VAL A 1 282 ? -24.673 4.900 -5.338 1.00 36.34 282 VAL A N 1
ATOM 2088 C CA . VAL A 1 282 ? -23.323 5.464 -5.515 1.00 36.34 282 VAL A CA 1
ATOM 2089 C C . VAL A 1 282 ? -23.424 6.825 -6.215 1.00 36.34 282 VAL A C 1
ATOM 2091 O O . VAL A 1 282 ? -23.942 6.923 -7.326 1.00 36.34 282 VAL A O 1
ATOM 2094 N N . ASP A 1 283 ? -22.919 7.886 -5.579 1.00 33.00 283 ASP A N 1
ATOM 2095 C CA . ASP A 1 283 ? -22.858 9.239 -6.153 1.00 33.00 283 ASP A CA 1
ATOM 2096 C C . ASP A 1 283 ? -21.707 9.356 -7.173 1.00 33.00 283 ASP A C 1
ATOM 2098 O O . ASP A 1 283 ? -20.556 9.662 -6.845 1.00 33.00 283 ASP A O 1
ATOM 2102 N N . LEU A 1 284 ? -22.045 9.116 -8.443 1.00 29.19 284 LEU A N 1
ATOM 2103 C CA . LEU A 1 284 ? -21.161 9.205 -9.613 1.00 29.19 284 LEU A CA 1
ATOM 2104 C C . LEU A 1 284 ? -20.560 10.612 -9.835 1.00 29.19 284 LEU A C 1
ATOM 2106 O O . LEU A 1 284 ? -19.611 10.761 -10.606 1.00 29.19 284 LEU A O 1
ATOM 2110 N N . GLY A 1 285 ? -21.048 11.649 -9.141 1.00 26.97 285 GLY A N 1
ATOM 2111 C CA . GLY A 1 285 ? -20.516 13.011 -9.221 1.00 26.97 285 GLY A CA 1
ATOM 2112 C C . GLY A 1 285 ? -19.157 13.211 -8.535 1.00 26.97 285 GLY A C 1
ATOM 2113 O O . GLY A 1 285 ? -18.479 14.204 -8.816 1.00 26.97 285 GLY A O 1
ATOM 2114 N N . LYS A 1 286 ? -18.728 12.299 -7.646 1.00 36.78 286 LYS A N 1
ATOM 2115 C CA . LYS A 1 286 ? -17.416 12.364 -6.964 1.00 36.78 286 LYS A CA 1
ATOM 2116 C C . LYS A 1 286 ? -16.260 11.802 -7.810 1.00 36.78 286 LYS A C 1
ATOM 2118 O O . LYS A 1 286 ? -15.183 12.395 -7.798 1.00 36.78 286 LYS A O 1
ATOM 2123 N N . LEU A 1 287 ? -16.502 10.752 -8.602 1.00 33.00 287 LEU A N 1
ATOM 2124 C CA . LEU A 1 287 ? -15.489 10.073 -9.432 1.00 33.00 287 LEU A CA 1
ATOM 2125 C C . LEU A 1 287 ? -14.893 10.982 -10.522 1.00 33.00 287 LEU A C 1
ATOM 2127 O O . LEU A 1 287 ? -13.688 10.968 -10.765 1.00 33.00 287 LEU A O 1
ATOM 2131 N N . GLY A 1 288 ? -15.714 11.844 -11.131 1.00 28.34 288 GLY A N 1
ATOM 2132 C CA . GLY A 1 288 ? -15.258 12.751 -12.192 1.00 28.34 288 GLY A CA 1
ATOM 2133 C C . GLY A 1 288 ? -14.267 13.826 -11.726 1.00 28.34 288 GLY A C 1
ATOM 2134 O O . GLY A 1 288 ? -13.441 14.277 -12.514 1.00 28.34 288 GLY A O 1
ATOM 2135 N N . ARG A 1 289 ? -14.306 14.225 -10.445 1.00 37.28 289 ARG A N 1
ATOM 2136 C CA . ARG A 1 289 ? -13.387 15.243 -9.901 1.00 37.28 289 ARG A CA 1
ATOM 2137 C C . ARG A 1 289 ? -12.010 14.669 -9.554 1.00 37.28 289 ARG A C 1
ATOM 2139 O O . ARG A 1 289 ? -11.016 15.353 -9.753 1.00 37.28 289 ARG A O 1
ATOM 2146 N N . GLN A 1 290 ? -11.944 13.411 -9.113 1.00 38.00 290 GLN A N 1
ATOM 2147 C CA . GLN A 1 290 ? -10.678 12.736 -8.789 1.00 38.00 290 GLN A CA 1
ATOM 2148 C C . GLN A 1 290 ? -9.854 12.413 -10.046 1.00 38.00 290 GLN A C 1
ATOM 2150 O O . GLN A 1 290 ? -8.635 12.574 -10.041 1.00 38.00 290 GLN A O 1
ATOM 2155 N N . ALA A 1 291 ? -10.514 12.056 -11.154 1.00 36.06 291 ALA A N 1
ATOM 2156 C CA . ALA A 1 291 ? -9.852 11.834 -12.441 1.00 36.06 291 ALA A CA 1
ATOM 2157 C C . ALA A 1 291 ? -9.177 13.105 -13.003 1.00 36.06 291 ALA A C 1
ATOM 2159 O O . ALA A 1 291 ? -8.108 13.025 -13.605 1.00 36.06 291 ALA A O 1
ATOM 2160 N N . ALA A 1 292 ? -9.767 14.284 -12.775 1.00 33.38 292 ALA A N 1
ATOM 2161 C CA . ALA A 1 292 ? -9.209 15.561 -13.224 1.00 33.38 292 ALA A CA 1
ATOM 2162 C C . ALA A 1 292 ? -7.986 16.011 -12.397 1.00 33.38 292 ALA A C 1
ATOM 2164 O O . ALA A 1 292 ? -7.086 16.652 -12.936 1.00 33.38 292 ALA A O 1
ATOM 2165 N N . GLU A 1 293 ? -7.924 15.656 -11.110 1.00 42.78 293 GLU A N 1
ATOM 2166 C CA . GLU A 1 293 ? -6.795 15.986 -10.224 1.00 42.78 293 GLU A CA 1
ATOM 2167 C C . GLU A 1 293 ? -5.583 15.053 -10.445 1.00 42.78 293 GLU A C 1
ATOM 2169 O O . GLU A 1 293 ? -4.441 15.500 -10.342 1.00 42.78 293 GLU A O 1
ATOM 2174 N N . LEU A 1 294 ? -5.801 13.792 -10.850 1.00 36.06 294 LEU A N 1
ATOM 2175 C CA . LEU A 1 294 ? -4.737 12.842 -11.234 1.00 36.06 294 LEU A CA 1
ATOM 2176 C C . LEU A 1 294 ? -3.873 13.355 -12.401 1.00 36.06 294 LEU A C 1
ATOM 2178 O O . LEU A 1 294 ? -2.646 13.218 -12.374 1.00 36.06 294 LEU A O 1
ATOM 2182 N N . LEU A 1 295 ? -4.503 14.013 -13.380 1.00 34.91 295 LEU A N 1
ATOM 2183 C CA . LEU A 1 295 ? -3.832 14.640 -14.527 1.00 34.91 295 LEU A CA 1
ATOM 2184 C C . LEU A 1 295 ? -2.952 15.841 -14.133 1.00 34.91 295 LEU A C 1
ATOM 2186 O O . LEU A 1 295 ? -2.061 16.218 -14.890 1.00 34.91 295 LEU A O 1
ATOM 2190 N N . GLN A 1 296 ? -3.170 16.433 -1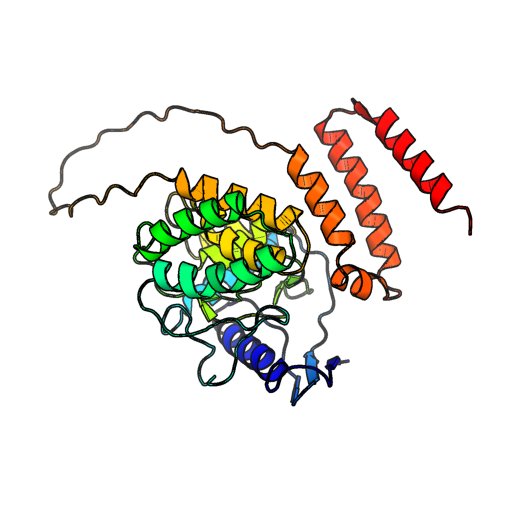2.954 1.00 36.19 296 GLN A N 1
ATOM 2191 C CA . GLN A 1 296 ? -2.419 17.596 -12.464 1.00 36.19 296 GLN A CA 1
ATOM 2192 C C . GLN A 1 296 ? -1.240 17.226 -11.551 1.00 36.19 296 GLN A C 1
ATOM 2194 O O . GLN A 1 296 ? -0.514 18.112 -11.100 1.00 36.19 296 GLN A O 1
ATOM 2199 N N . SER A 1 297 ? -1.015 15.938 -11.274 1.00 41.53 297 SER A N 1
ATOM 2200 C CA . SER A 1 297 ? 0.123 15.512 -10.454 1.00 41.53 297 SER A CA 1
ATOM 2201 C C . SER A 1 297 ? 1.454 15.717 -11.195 1.00 41.53 297 SER A C 1
ATOM 2203 O O . SER A 1 297 ? 1.566 15.434 -12.387 1.00 41.53 297 SER A O 1
ATOM 2205 N N . GLN A 1 298 ? 2.498 16.173 -10.493 1.00 37.53 298 GLN A N 1
ATOM 2206 C CA . GLN A 1 298 ? 3.846 16.350 -11.065 1.00 37.53 298 GLN A CA 1
ATOM 2207 C C . GLN A 1 298 ? 4.386 15.063 -11.718 1.00 37.53 298 GLN A C 1
ATOM 2209 O O . GLN A 1 298 ? 5.021 15.138 -12.765 1.00 37.53 298 GLN A O 1
ATOM 2214 N N . LYS A 1 299 ? 4.056 13.884 -11.166 1.00 40.25 299 LYS A N 1
ATOM 2215 C CA . LYS A 1 299 ? 4.376 12.574 -11.764 1.00 40.25 299 LYS A CA 1
ATOM 2216 C C . LYS A 1 299 ? 3.650 12.341 -13.099 1.00 40.25 299 LYS A C 1
ATOM 2218 O O . LYS A 1 299 ? 4.262 11.835 -14.035 1.00 40.25 299 LYS A O 1
ATOM 2223 N N . ALA A 1 300 ? 2.379 12.739 -13.222 1.00 36.22 300 ALA A N 1
ATOM 2224 C CA . ALA A 1 300 ? 1.668 12.701 -14.503 1.00 36.22 300 ALA A CA 1
ATOM 2225 C C . ALA A 1 300 ? 2.257 13.710 -15.503 1.00 36.22 300 ALA A C 1
ATOM 2227 O O . ALA A 1 300 ? 2.407 13.389 -16.678 1.00 36.22 300 ALA A O 1
ATOM 2228 N N . GLN A 1 301 ? 2.667 14.896 -15.042 1.00 35.09 301 GLN A N 1
ATOM 2229 C CA . GLN A 1 301 ? 3.316 15.907 -15.884 1.00 35.09 301 GLN A CA 1
ATOM 2230 C C . GLN A 1 301 ? 4.705 15.483 -16.384 1.00 35.09 301 GLN A C 1
ATOM 2232 O O . GLN A 1 301 ? 5.066 15.814 -17.510 1.00 35.09 301 GLN A O 1
ATOM 2237 N N . GLU A 1 302 ? 5.476 14.727 -15.601 1.00 37.59 302 GLU A N 1
ATOM 2238 C CA . GLU A 1 302 ? 6.743 14.132 -16.049 1.00 37.59 302 GLU A CA 1
ATOM 2239 C C . GLU A 1 302 ? 6.521 13.001 -17.066 1.00 37.59 302 GLU A C 1
ATOM 2241 O O . GLU A 1 302 ? 7.242 12.929 -18.061 1.00 37.59 302 GLU A O 1
ATOM 2246 N N . ALA A 1 303 ? 5.475 12.183 -16.890 1.00 37.72 303 ALA A N 1
ATOM 2247 C CA . ALA A 1 303 ? 5.084 11.153 -17.858 1.00 37.72 303 ALA A CA 1
ATOM 2248 C C . ALA A 1 303 ? 4.574 11.744 -19.193 1.00 37.72 303 ALA A C 1
ATOM 2250 O O . ALA A 1 303 ? 4.824 11.185 -20.265 1.00 37.72 303 ALA A O 1
ATOM 2251 N N . LEU A 1 304 ? 3.911 12.906 -19.135 1.00 32.03 304 LEU A N 1
ATOM 2252 C CA . LEU A 1 304 ? 3.393 13.652 -20.289 1.00 32.03 304 LEU A CA 1
ATOM 2253 C C . LEU A 1 304 ? 4.484 14.328 -21.138 1.00 32.03 304 LEU A C 1
ATOM 2255 O O . LEU A 1 304 ? 4.227 14.663 -22.289 1.00 32.03 304 LEU A O 1
ATOM 2259 N N . ARG A 1 305 ? 5.705 14.512 -20.618 1.00 37.94 305 ARG A N 1
ATOM 2260 C CA . ARG A 1 305 ? 6.816 15.161 -21.348 1.00 37.94 305 ARG A CA 1
ATOM 2261 C C . ARG A 1 305 ? 7.544 14.251 -22.342 1.00 37.94 305 ARG A C 1
ATOM 2263 O O . ARG A 1 305 ? 8.478 14.704 -22.999 1.00 37.94 305 ARG A O 1
ATOM 2270 N N . SER A 1 306 ? 7.159 12.981 -22.457 1.00 38.09 306 SER A N 1
ATOM 2271 C CA . SER A 1 306 ? 7.714 12.093 -23.484 1.00 38.09 306 SER A CA 1
ATOM 2272 C C . SER A 1 306 ? 6.952 12.251 -24.805 1.00 38.09 306 SER A C 1
ATOM 2274 O O . SER A 1 306 ? 5.725 12.285 -24.805 1.00 38.09 306 SER A O 1
ATOM 2276 N N . GLU A 1 307 ? 7.649 12.264 -25.948 1.00 35.59 307 GLU A N 1
ATOM 2277 C CA . GLU A 1 307 ? 7.044 12.357 -27.298 1.00 35.59 307 GLU A CA 1
ATOM 2278 C C . GLU A 1 307 ? 6.017 11.236 -27.610 1.00 35.59 307 GLU A C 1
ATOM 2280 O O . GLU A 1 307 ? 5.296 11.293 -28.604 1.00 35.59 307 GLU A O 1
ATOM 2285 N N . LYS A 1 308 ? 5.900 10.205 -26.758 1.00 41.44 308 LYS A N 1
ATOM 2286 C CA . LYS A 1 308 ? 4.869 9.154 -26.845 1.00 41.44 308 LYS A CA 1
ATOM 2287 C C . LYS A 1 308 ? 3.536 9.519 -26.173 1.00 41.44 308 LYS A C 1
ATOM 2289 O O . LYS A 1 308 ? 2.548 8.825 -26.412 1.00 41.44 308 LYS A O 1
ATOM 2294 N N . ALA A 1 309 ? 3.485 10.568 -25.353 1.00 38.97 309 ALA A N 1
ATOM 2295 C CA . ALA A 1 309 ? 2.320 10.919 -24.543 1.00 38.97 309 ALA A CA 1
ATOM 2296 C C . ALA A 1 309 ? 1.252 11.751 -25.277 1.00 38.97 309 ALA A C 1
ATOM 2298 O O . ALA A 1 309 ? 0.087 11.706 -24.878 1.00 38.97 309 ALA A O 1
ATOM 2299 N N . GLU A 1 310 ? 1.586 12.424 -26.386 1.00 30.45 310 GLU A N 1
ATOM 2300 C CA . GLU A 1 310 ? 0.596 13.179 -27.179 1.00 30.45 310 GLU A CA 1
ATOM 2301 C C . GLU A 1 310 ? -0.534 12.275 -27.701 1.00 30.45 310 GLU A C 1
ATOM 2303 O O . GLU A 1 310 ? -1.706 12.631 -27.636 1.00 30.45 310 GLU A O 1
ATOM 2308 N N . ARG A 1 311 ? -0.225 11.028 -28.088 1.00 37.22 311 ARG A N 1
ATOM 2309 C CA . ARG A 1 311 ? -1.240 10.067 -28.568 1.00 37.22 311 ARG A CA 1
ATOM 2310 C C . ARG A 1 311 ? -2.137 9.495 -27.469 1.00 37.22 311 ARG A C 1
ATOM 2312 O O . ARG A 1 311 ? -3.205 8.966 -27.772 1.00 37.22 311 ARG A O 1
ATOM 2319 N N . VAL A 1 312 ? -1.699 9.552 -26.212 1.00 34.72 312 VAL A N 1
ATOM 2320 C CA . VAL A 1 312 ? -2.448 9.027 -25.059 1.00 34.72 312 VAL A CA 1
ATOM 2321 C C . VAL A 1 312 ? -3.391 10.096 -24.504 1.00 34.72 312 VAL A C 1
ATOM 2323 O O . VAL A 1 312 ? -4.518 9.769 -24.137 1.00 34.72 312 VAL A O 1
ATOM 2326 N N . SER A 1 313 ? -2.968 11.366 -24.511 1.00 30.97 313 SER A N 1
ATOM 2327 C CA . SER A 1 313 ? -3.782 12.508 -24.071 1.00 30.97 313 SER A CA 1
ATOM 2328 C C . SER A 1 313 ? -5.073 12.646 -24.892 1.00 30.97 313 SER A C 1
ATOM 2330 O O . SER A 1 313 ? -6.168 12.701 -24.325 1.00 30.97 313 SER A O 1
ATOM 2332 N N . ASP A 1 314 ? -4.969 12.569 -26.223 1.00 34.50 314 ASP A N 1
ATOM 2333 C CA . ASP A 1 314 ? -6.122 12.720 -27.122 1.00 34.50 314 ASP A CA 1
ATOM 2334 C C . ASP A 1 314 ? -7.127 11.563 -26.989 1.00 34.50 314 ASP A C 1
ATOM 2336 O O . ASP A 1 314 ? -8.338 11.776 -26.955 1.00 34.50 314 ASP A O 1
ATOM 2340 N N . GLN A 1 315 ? -6.649 10.328 -26.789 1.00 37.19 315 GLN A N 1
ATOM 2341 C CA . GLN A 1 315 ? -7.520 9.156 -26.621 1.00 37.19 315 GLN A CA 1
ATOM 2342 C C . GLN A 1 315 ? -8.259 9.109 -25.275 1.00 37.19 315 GLN A C 1
ATOM 2344 O O . GLN A 1 315 ? -9.309 8.462 -25.172 1.00 37.19 315 GLN A O 1
ATOM 2349 N N . VAL A 1 316 ? -7.719 9.752 -24.236 1.00 32.34 316 VAL A N 1
ATOM 2350 C CA . VAL A 1 316 ? -8.349 9.837 -22.909 1.00 32.34 316 VAL A CA 1
ATOM 2351 C C . VAL A 1 316 ? -9.436 10.917 -22.891 1.00 32.34 316 VAL A C 1
ATOM 2353 O O . VAL A 1 316 ? -10.500 10.706 -22.297 1.00 32.34 316 VAL A O 1
ATOM 2356 N N . LEU A 1 317 ? -9.217 12.028 -23.600 1.00 31.70 317 LEU A N 1
ATOM 2357 C CA . LEU A 1 317 ? -10.191 13.115 -23.749 1.00 31.70 317 LEU A CA 1
ATOM 2358 C C . LEU A 1 317 ? -11.369 12.740 -24.663 1.00 31.70 317 LEU A C 1
ATOM 2360 O O . LEU A 1 317 ? -12.508 13.130 -24.399 1.00 31.70 317 LEU A O 1
ATOM 2364 N N . GLU A 1 318 ? -11.139 11.932 -25.701 1.00 36.66 318 GLU A N 1
ATOM 2365 C CA . GLU A 1 318 ? -12.211 11.512 -26.613 1.00 36.66 318 GLU A CA 1
ATOM 2366 C C . GLU A 1 318 ? -13.162 10.486 -25.958 1.00 36.66 318 GLU A C 1
ATOM 2368 O O . GLU A 1 318 ? -14.379 10.552 -26.130 1.00 36.66 318 GLU A O 1
ATOM 2373 N N . LYS A 1 319 ? -12.647 9.594 -25.096 1.00 38.06 319 LYS A N 1
ATOM 2374 C CA . LYS A 1 319 ? -13.446 8.543 -24.425 1.00 38.06 319 LYS A CA 1
ATOM 2375 C C . LYS A 1 319 ? -14.243 9.008 -23.208 1.00 38.06 319 LYS A C 1
ATOM 2377 O O . LYS A 1 319 ? -15.253 8.386 -22.875 1.00 38.06 319 LYS A O 1
ATOM 2382 N N . THR A 1 320 ? -13.835 10.092 -22.549 1.00 32.31 320 THR A N 1
ATOM 2383 C CA . THR A 1 320 ? -14.605 10.672 -21.432 1.00 32.31 320 THR A CA 1
ATOM 2384 C C . THR A 1 320 ? -15.940 11.266 -21.905 1.00 32.31 320 THR A C 1
ATOM 2386 O O . THR A 1 320 ? -16.914 11.271 -21.154 1.00 32.31 320 THR A O 1
ATOM 2389 N N . SER A 1 321 ? -16.022 11.658 -23.179 1.00 31.67 321 SER A N 1
ATOM 2390 C CA . SER A 1 321 ? -17.241 12.120 -23.856 1.00 31.67 321 SER A CA 1
ATOM 2391 C C . SER A 1 321 ? -18.233 10.979 -24.142 1.00 31.67 321 SER A C 1
ATOM 2393 O O . SER A 1 321 ? -19.424 11.100 -23.859 1.00 31.67 321 SER A O 1
ATOM 2395 N N . ASP A 1 322 ? -17.746 9.842 -24.646 1.00 36.09 322 ASP A N 1
ATOM 2396 C CA . ASP A 1 322 ? -18.593 8.731 -25.115 1.00 36.09 322 ASP A CA 1
ATOM 2397 C C . ASP A 1 322 ? -19.196 7.879 -23.993 1.00 36.09 322 ASP A C 1
ATOM 2399 O O . ASP A 1 322 ? -20.257 7.266 -24.147 1.00 36.09 322 ASP A O 1
ATOM 2403 N N . ILE A 1 323 ? -18.531 7.834 -22.839 1.00 35.78 323 ILE A N 1
ATOM 2404 C CA . ILE A 1 323 ? -19.043 7.140 -21.653 1.00 35.78 323 ILE A CA 1
ATOM 2405 C C . ILE A 1 323 ? -20.145 7.981 -20.988 1.00 35.78 323 ILE A C 1
ATOM 2407 O O . ILE A 1 323 ? -21.173 7.440 -20.573 1.00 35.78 323 ILE A O 1
ATOM 2411 N N . ALA A 1 324 ? -19.989 9.310 -20.960 1.00 33.03 324 ALA A N 1
ATOM 2412 C CA . ALA A 1 324 ? -20.978 10.232 -20.405 1.00 33.03 324 ALA A CA 1
ATOM 2413 C C . ALA A 1 324 ? -22.273 10.306 -21.243 1.00 33.03 324 ALA A C 1
ATOM 2415 O O . ALA A 1 324 ? -23.372 10.354 -20.679 1.00 33.03 324 ALA A O 1
ATOM 2416 N N . SER A 1 325 ? -22.176 10.249 -22.576 1.00 33.97 325 SER A N 1
ATOM 2417 C CA . SER A 1 325 ? -23.343 10.282 -23.475 1.00 33.97 325 SER A CA 1
ATOM 2418 C C . SER A 1 325 ? -24.172 8.988 -23.415 1.00 33.97 325 SER A C 1
ATOM 2420 O O . SER A 1 325 ? -25.407 9.034 -23.372 1.00 33.97 325 SER A O 1
ATOM 2422 N N . ARG A 1 326 ? -23.517 7.821 -23.292 1.00 39.69 326 ARG A N 1
ATOM 2423 C CA . ARG A 1 326 ? -24.190 6.512 -23.151 1.00 39.69 326 ARG A CA 1
ATOM 2424 C C . ARG A 1 326 ? -24.913 6.336 -21.816 1.00 39.69 326 ARG A C 1
ATOM 2426 O O . ARG A 1 326 ? -25.985 5.737 -21.791 1.00 39.69 326 ARG A O 1
ATOM 2433 N N . LEU A 1 327 ? -24.374 6.888 -20.728 1.00 33.44 327 LEU A N 1
ATOM 2434 C CA . LEU A 1 327 ? -24.981 6.816 -19.391 1.00 33.44 327 LEU A CA 1
ATOM 2435 C C . LEU A 1 327 ? -26.166 7.779 -19.205 1.00 33.44 327 LEU A C 1
ATOM 2437 O O . LEU A 1 327 ? -27.012 7.555 -18.344 1.00 33.44 327 LEU A O 1
ATOM 2441 N N . THR A 1 328 ? -26.268 8.825 -20.029 1.00 35.59 328 THR A N 1
ATOM 2442 C CA . THR A 1 328 ? -27.310 9.863 -19.907 1.00 35.59 328 THR A CA 1
ATOM 2443 C C . THR A 1 328 ? -28.352 9.840 -21.028 1.00 35.59 328 THR A C 1
ATOM 2445 O O . THR A 1 328 ? -29.278 10.652 -21.009 1.00 35.59 328 THR A O 1
ATOM 2448 N N . LYS A 1 329 ? -28.239 8.910 -21.993 1.00 41.09 329 LYS A N 1
ATOM 2449 C CA . LYS A 1 329 ? -29.058 8.860 -23.223 1.00 41.09 329 LYS A CA 1
ATOM 2450 C C . LYS A 1 329 ? -29.088 10.208 -23.968 1.00 41.09 329 LYS A C 1
ATOM 2452 O O . LYS A 1 329 ? -30.142 10.626 -24.441 1.00 41.09 329 LYS A O 1
ATOM 2457 N N . GLY A 1 330 ? -27.950 10.899 -24.023 1.00 38.34 330 GLY A N 1
ATOM 2458 C CA . GLY A 1 330 ? -27.786 12.138 -24.792 1.00 38.34 330 GLY A CA 1
ATOM 2459 C C . GLY A 1 330 ? -28.442 13.395 -24.206 1.00 38.34 330 GLY A C 1
ATOM 2460 O O . GLY A 1 330 ? -28.622 14.389 -24.900 1.00 38.34 330 GLY A O 1
ATOM 2461 N N . LYS A 1 331 ? -28.828 13.402 -22.921 1.00 34.31 331 LYS A N 1
ATOM 2462 C CA . LYS A 1 331 ? -29.561 14.537 -22.314 1.00 34.31 331 LYS A CA 1
ATOM 2463 C C . LYS A 1 331 ? -28.739 15.820 -22.116 1.00 34.31 331 LYS A C 1
ATOM 2465 O O . LYS A 1 331 ? -29.318 16.843 -21.750 1.00 34.31 331 LYS A O 1
ATOM 2470 N N . TYR A 1 332 ? -27.420 15.769 -22.303 1.00 39.03 332 TYR A N 1
ATOM 2471 C CA . TYR A 1 332 ? -26.502 16.879 -22.011 1.00 39.03 332 TYR A CA 1
ATOM 2472 C C . TYR A 1 332 ? -25.440 17.104 -23.095 1.00 39.03 332 TYR A C 1
ATOM 2474 O O . TYR A 1 332 ? -24.478 17.836 -22.855 1.00 39.03 332 TYR A O 1
ATOM 2482 N N . ASP A 1 333 ? -25.625 16.514 -24.276 1.00 46.12 333 ASP A N 1
ATOM 2483 C CA . ASP A 1 333 ? -24.645 16.540 -25.369 1.00 46.12 333 ASP A CA 1
ATOM 2484 C C . ASP A 1 333 ? -24.327 17.982 -25.810 1.00 46.12 333 ASP A C 1
ATOM 2486 O O . ASP A 1 333 ? -23.158 18.339 -25.964 1.00 46.12 333 ASP A O 1
ATOM 2490 N N . ASP A 1 334 ? -25.333 18.863 -25.829 1.00 40.31 334 ASP A N 1
ATOM 2491 C CA . ASP A 1 334 ? -25.170 20.284 -26.170 1.00 40.31 334 ASP A CA 1
ATOM 2492 C C . ASP A 1 334 ? -24.250 21.043 -25.194 1.00 40.31 334 ASP A C 1
ATOM 2494 O O . ASP A 1 334 ? -23.523 21.954 -25.589 1.00 40.31 334 ASP A O 1
ATOM 2498 N N . ARG A 1 335 ? -24.239 20.664 -23.906 1.00 41.78 335 ARG A N 1
ATOM 2499 C CA . ARG A 1 335 ? -23.372 21.283 -22.883 1.00 41.78 335 ARG A CA 1
ATOM 2500 C C . ARG A 1 335 ? -21.943 20.753 -22.936 1.00 41.78 335 ARG A C 1
ATOM 2502 O O . ARG A 1 335 ? -21.015 21.480 -22.587 1.00 41.78 335 ARG A O 1
ATOM 2509 N N . ILE A 1 336 ? -21.768 19.503 -23.360 1.00 45.19 336 ILE A N 1
ATOM 2510 C CA . ILE A 1 336 ? -20.454 18.882 -23.554 1.00 45.19 336 ILE A CA 1
ATOM 2511 C C . ILE A 1 336 ? -19.777 19.480 -24.792 1.00 45.19 336 ILE A C 1
ATOM 2513 O O . ILE A 1 336 ? -18.589 19.799 -24.738 1.00 45.19 336 ILE A O 1
ATOM 2517 N N . GLU A 1 337 ? -20.525 19.718 -25.874 1.00 45.56 337 GLU A N 1
ATOM 2518 C CA . GLU A 1 337 ? -19.998 20.447 -27.031 1.00 45.56 337 GLU A CA 1
ATOM 2519 C C . GLU A 1 337 ? -19.618 21.895 -26.697 1.00 45.56 337 GLU A C 1
ATOM 2521 O O . GLU A 1 337 ? -18.592 22.382 -27.172 1.00 45.56 337 GLU A O 1
ATOM 2526 N N . ASP A 1 338 ? -20.405 22.590 -25.871 1.00 42.97 338 ASP A N 1
ATOM 2527 C CA . ASP A 1 33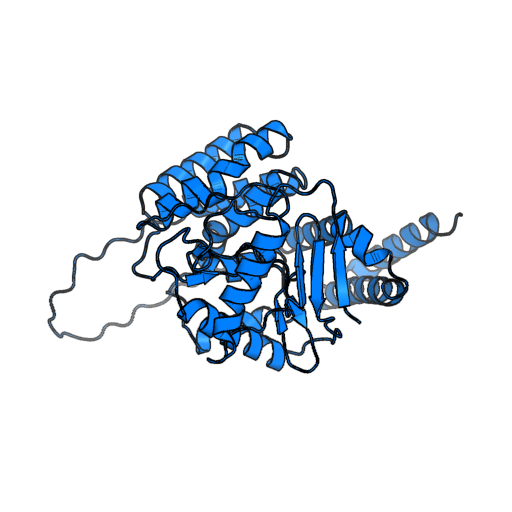8 ? -20.108 23.980 -25.503 1.00 42.97 338 ASP A CA 1
ATOM 2528 C C . ASP A 1 338 ? -18.846 24.090 -24.625 1.00 42.97 338 ASP A C 1
ATOM 2530 O O . ASP A 1 338 ? -18.040 25.009 -24.784 1.00 42.97 338 ASP A O 1
ATOM 2534 N N . LEU A 1 339 ? -18.603 23.089 -23.769 1.00 37.81 339 LEU A N 1
ATOM 2535 C CA . LEU A 1 339 ? -17.364 22.952 -22.997 1.00 37.81 339 LEU A CA 1
ATOM 2536 C C . LEU A 1 339 ? -16.149 22.636 -23.882 1.00 37.81 339 LEU A C 1
ATOM 2538 O O . LEU A 1 339 ? -15.086 23.220 -23.672 1.00 37.81 339 LEU A O 1
ATOM 2542 N N . LYS A 1 340 ? -16.304 21.777 -24.900 1.00 43.78 340 LYS A N 1
ATOM 2543 C CA . LYS A 1 340 ? -15.249 21.509 -25.895 1.00 43.78 340 LYS A CA 1
ATOM 2544 C C . LYS A 1 340 ? -14.909 22.768 -26.704 1.00 43.78 340 LYS A C 1
ATOM 2546 O O . LYS A 1 340 ? -13.740 23.124 -26.814 1.00 43.78 340 LYS A O 1
ATOM 2551 N N . ARG A 1 341 ? -15.919 23.521 -27.159 1.00 44.66 341 ARG A N 1
ATOM 2552 C CA . ARG A 1 341 ? -15.728 24.794 -27.881 1.00 44.66 341 ARG A CA 1
ATOM 2553 C C . ARG A 1 341 ? -15.039 25.872 -27.033 1.00 44.66 341 ARG A C 1
ATOM 2555 O O . ARG A 1 341 ? -14.273 26.673 -27.565 1.00 44.66 341 ARG A O 1
ATOM 2562 N N . GLN A 1 342 ? -15.285 25.907 -25.722 1.00 38.69 342 GLN A N 1
ATOM 2563 C CA . GLN A 1 342 ? -14.606 26.834 -24.806 1.00 38.69 342 GLN A CA 1
ATOM 2564 C C . GLN A 1 342 ? -13.162 26.420 -24.481 1.00 38.69 342 GLN A C 1
ATOM 2566 O O . GLN A 1 342 ? -12.329 27.298 -24.239 1.00 38.69 342 GLN A O 1
ATOM 2571 N N . ALA A 1 343 ? -12.854 25.120 -24.496 1.00 35.69 343 ALA A N 1
ATOM 2572 C CA . ALA A 1 343 ? -11.497 24.605 -24.329 1.00 35.69 343 ALA A CA 1
ATOM 2573 C C . ALA A 1 343 ? -10.620 24.893 -25.562 1.00 35.69 343 ALA A C 1
ATOM 2575 O O . ALA A 1 343 ? -9.522 25.428 -25.404 1.00 35.69 343 ALA A O 1
ATOM 2576 N N . ASP A 1 344 ? -11.141 24.685 -26.776 1.00 38.22 344 ASP A N 1
ATOM 2577 C CA . ASP A 1 344 ? -10.431 25.008 -28.028 1.00 38.22 344 ASP A CA 1
ATOM 2578 C C . ASP A 1 344 ? -10.093 26.501 -28.141 1.00 38.22 344 ASP A C 1
ATOM 2580 O O . ASP A 1 344 ? -9.001 26.882 -28.562 1.00 38.22 344 ASP A O 1
ATOM 2584 N N . LYS A 1 345 ? -10.987 27.381 -27.672 1.00 41.03 345 LYS A N 1
ATOM 2585 C CA . LYS A 1 345 ? -10.754 28.836 -27.662 1.00 41.03 345 LYS A CA 1
ATOM 2586 C C . LYS A 1 345 ? -9.640 29.287 -26.707 1.00 41.03 345 LYS A C 1
ATOM 2588 O O . LYS A 1 345 ? -9.170 30.415 -26.833 1.00 41.03 345 LYS A O 1
ATOM 2593 N N . ARG A 1 346 ? -9.258 28.450 -25.734 1.00 37.19 346 ARG A N 1
ATOM 2594 C CA . ARG A 1 346 ? -8.168 28.715 -24.778 1.00 37.19 346 ARG A CA 1
ATOM 2595 C C . ARG A 1 346 ? -6.831 28.117 -25.207 1.00 37.19 346 ARG A C 1
ATOM 2597 O O . ARG A 1 346 ? -5.812 28.611 -24.747 1.00 37.19 346 ARG A O 1
ATOM 2604 N N . LEU A 1 347 ? -6.842 27.097 -26.064 1.00 36.97 347 LEU A N 1
ATOM 2605 C CA . LEU A 1 347 ? -5.636 26.441 -26.577 1.00 36.97 347 LEU A CA 1
ATOM 2606 C C . LEU A 1 347 ? -5.162 27.025 -27.920 1.00 36.97 347 LEU A C 1
ATOM 2608 O O . LEU A 1 347 ? -4.000 26.878 -28.265 1.00 36.97 347 LEU A O 1
ATOM 2612 N N . GLY A 1 348 ? -6.032 27.722 -28.659 1.00 33.69 348 GLY A N 1
ATOM 2613 C CA . GLY A 1 348 ? -5.717 28.308 -29.970 1.00 33.69 348 GLY A CA 1
ATOM 2614 C C . GLY A 1 348 ? -5.119 29.723 -29.979 1.00 33.69 348 GLY A C 1
ATOM 2615 O O . GLY A 1 348 ? -5.152 30.354 -31.029 1.00 33.69 348 GLY A O 1
ATOM 2616 N N . ASN A 1 349 ? -4.622 30.246 -28.854 1.00 35.06 349 ASN A N 1
ATOM 2617 C CA . ASN A 1 349 ? -3.924 31.539 -28.798 1.00 35.06 349 ASN A CA 1
ATOM 2618 C C . ASN A 1 349 ? -2.566 31.386 -28.090 1.00 35.06 349 ASN A C 1
ATOM 2620 O O . ASN A 1 349 ? -2.372 31.929 -27.004 1.00 35.06 349 ASN A O 1
ATOM 2624 N N . GLU A 1 350 ? -1.647 30.664 -28.726 1.00 36.81 350 GLU A N 1
ATOM 2625 C CA . GLU A 1 350 ? -0.208 30.962 -28.700 1.00 36.81 350 GLU A CA 1
ATOM 2626 C C . GLU A 1 350 ? 0.324 30.966 -30.133 1.00 36.81 350 GLU A C 1
ATOM 2628 O O . GLU A 1 350 ? -0.030 30.035 -30.895 1.00 36.81 350 GLU A O 1
#

Mean predicted aligned error: 12.57 Å

Foldseek 3Di:
DKDKFFDLPADFCAVVLQQLLQVLLCVLVVVLAAAAWDFPDDDGRMTITHDFDFDDDDLVLLLSNLLNNLSSQVVADPAFLAGRPPDPDFFDDPRDTFRRDGDHQQLLCCLPGQFVVLLVLLVVVVQAPPVLSVLLVVLSVCSSVRLPTDPDGFTWDQCQQAQVQWGQHPVGTYGGDGSTHGHDSLLNLLRCVVRDHVNNVSSNVSNCVNPNDPPPSVLCSLVSCLRVLSVCSSPQHNVSNVSNSVSSVSSVVDDRPPPDDDDDDDDDDDDDDDDDDDDDDDDPVSVVVSVVSVCVDPVVVVVCPDPVNVVVVVVVVVVVLVVVCVVVVNPCNVVVVVVVVVVCVVVPDD

Solvent-accessible surface area (backbone atoms only — not comparable to full-atom values): 19114 Å² total; per-residue (Å²): 118,72,41,75,51,75,39,90,83,52,60,89,54,53,42,53,38,36,49,42,20,34,57,53,48,36,63,23,38,89,70,55,13,39,41,42,54,51,75,75,46,72,49,86,35,29,36,32,28,53,62,79,66,78,49,86,79,53,53,67,50,22,18,49,41,14,31,9,43,32,38,24,25,70,70,36,40,95,22,22,28,22,51,35,87,93,64,85,72,77,45,47,52,88,94,40,82,36,68,48,67,68,31,90,49,54,18,38,39,44,27,64,42,47,28,52,75,26,46,63,46,7,38,76,67,65,14,28,52,73,73,41,48,54,44,33,49,57,30,32,54,46,29,42,70,40,66,75,51,72,91,74,70,27,9,37,36,50,63,50,40,31,46,92,29,52,44,33,32,97,87,36,50,31,35,47,79,36,31,32,26,10,31,65,64,63,34,40,55,22,34,24,64,72,72,36,46,84,47,43,71,31,22,52,50,24,17,36,74,68,49,68,71,63,90,65,49,79,77,44,32,43,57,40,31,35,33,63,25,24,58,39,9,37,76,75,38,47,68,33,22,51,51,28,30,54,24,21,53,50,46,64,65,55,74,74,73,75,80,72,76,80,81,74,91,72,91,80,85,91,79,88,83,84,86,82,88,78,90,83,85,80,75,71,78,57,60,64,56,55,60,60,52,55,64,68,34,70,70,44,51,59,59,52,71,40,93,74,30,66,71,53,54,56,58,54,61,57,50,60,53,58,56,55,37,68,77,52,75,54,79,56,54,73,60,54,52,52,52,51,57,57,49,51,68,67,68,72,76,124

Secondary structure (DSSP, 8-state):
-EEEEE-TTSPTTHHHHHHHHHHHHHTTGGGTPPEE--EEEEETTEEEEEPP------HHHHHHHHHHHHHHHHT--SSBTPPSTT--S--EETTEE-----BS-HHHHIIIIIIHHHHHHHHHTTSS-HHHHHHHHHHHHHHHTTTT--SPPPEEE-SS-SGGGEEEETTEEEE-S---EEE-THHHHHHHHHH--TTHHHHHHHHHHHSPPPTTHHHHHHHHTHHHHHHHHTTS-HHHHHHHHHHHHHHHHSPPP--------------PPPPP-------TTTHHHHHHHHTTSHHHHHHHTSTTSHHHHHHHHHHHHHHHHHHHTTTTHHHHHHHHHHHHHHHS--

Radius of gyration: 21.82 Å; Cα contacts (8 Å, |Δi|>4): 560; chains: 1; bounding box: 59×62×51 Å

pLDDT: mean 80.28, std 27.22, range [24.8, 98.88]

Sequence (350 aa):
MAFVKSDPSAAPRFFEWEAAGLRWLSEAEARGGARCVEVLSVSSGRIELATVDPVRPDAAAAAEFGRALAATHALGAAAFGAAPEGWDGPAWIGRRPMPCASEESWGLFYAEQRVRPFLATAVEAGNLRGADAATVERALERIAAGEFDDDEPPARLHGDLWTGNVLWSASGAVLIDPAAHGGHRETDLAMLALFGAPHLDAILAGYDDAHPLADGWEARVPLHQLHPLAVHAAGHGPSYGRALADAAARVLALQRPTVRPGRDATLGARGTPRVDQGEVMVDLGKLGRQAAELLQSQKAQEALRSEKAERVSDQVLEKTSDIASRLTKGKYDDRIEDLKRQADKRLGNE

Organism: NCBI:txid2950106